Protein AF-0000000081106052 (afdb_homodimer)

Organism: NCBI:txid173218

Solvent-accessible surface area (backbone atoms only — not comparable to full-atom values): 19192 Å² total; per-residue (Å²): 125,69,56,86,74,72,87,51,49,42,46,43,42,35,40,38,55,76,82,47,34,22,40,71,51,77,89,55,77,42,62,61,69,74,41,71,37,87,55,59,90,89,52,79,62,44,34,33,30,21,65,73,47,46,40,62,38,75,58,35,53,43,64,19,45,88,68,34,42,37,61,54,51,32,56,54,42,69,75,62,72,62,82,60,42,40,90,42,16,32,18,36,27,40,37,37,29,45,56,85,27,49,45,66,32,22,20,52,68,27,38,31,45,35,35,28,48,36,41,30,33,35,45,34,27,74,63,66,52,67,46,80,43,38,55,60,21,33,39,37,43,54,47,39,41,34,26,39,37,49,60,23,49,59,90,45,64,57,6,31,22,32,35,42,37,34,28,29,38,44,54,82,31,50,36,71,91,39,74,64,71,64,34,70,46,66,49,76,105,126,69,58,87,73,71,85,51,50,43,48,41,44,34,41,38,54,77,81,47,35,21,39,72,52,79,90,56,77,42,61,59,67,72,40,72,37,88,55,58,90,91,52,78,60,46,35,32,32,20,65,73,48,45,40,63,39,76,58,35,54,43,66,20,45,87,68,33,41,38,59,52,51,32,57,53,41,68,78,62,73,62,84,60,41,41,91,43,15,33,19,35,26,41,37,37,29,45,56,86,28,49,46,66,32,23,18,51,67,28,38,30,44,33,35,29,48,36,42,28,32,36,45,34,27,75,63,66,52,69,47,81,44,37,57,59,20,32,39,39,42,53,47,39,40,34,27,40,37,47,61,22,49,57,90,44,64,57,6,32,24,33,34,42,37,34,28,29,38,46,53,82,32,49,36,72,93,38,74,64,71,65,34,70,46,66,51,76,105

Sequence (378 aa):
MANYPISSTRVITTHDPESGKAVFEQNVDSSVPFEKFPVPTGRPPTSDYALAYSTTTFPVQGLSPSTNQDVEQYKSSLQNLSPLNPDGGTACTIVEMPYGNDIAMNRTFSLDYGVVIDGTTELVLDSGEKKTLRKGDVFIQRGIAHAWSNLTKRDDNNGTLRIFFVFQPIDKINVKGGELDQDLTLGIKMANYPISSTRVITTHDPESGKAVFEQNVDSSVPFEKFPVPTGRPPTSDYALAYSTTTFPVQGLSPSTNQDVEQYKSSLQNLSPLNPDGGTACTIVEMPYGNDIAMNRTFSLDYGVVIDGTTELVLDSGEKKTLRKGDVFIQRGIAHAWSNLTKRDDNNGTLRIFFVFQPIDKINVKGGELDQDLTLGIK

Nearest PDB structures (foldseek):
  8x0v-assembly1_B  TM=8.852E-01  e=7.528E-15  Stachybotrys sp.
  3es1-assembly1_A-2  TM=8.225E-01  e=4.901E-13  Novosphingobium aromaticivorans DSM 12444
  4b29-assembly1_A  TM=7.334E-01  e=1.154E-05  Roseovarius nubinhibens ISM
  4bif-assembly1_C  TM=7.469E-01  e=6.908E-05  Granulicella tundricola MP5ACTX9
  8oz8-assembly1_A  TM=6.791E-01  e=2.901E-05  Granulicella tundricola

Foldseek 3Di:
DQDPPHWDFAWAWAADQPPRDIDIDDPDDRGFDKDFADAPPDDGGQKIKGFRAAAQAPVGDQRRPVRNPRVVVRVVCSVVDDQAHHPHIKTKMKMKGAAPGKQFKWFDQWWKKKFWQAAKKWKAFPVGDIDIHGHGDIDIDHRGTIMMDQPGDCVTSNSMTMMMMMTDHDDWDADPVGTDDTGSCVGVD/DQDPPHWDFAWAWAADQPPRDIDTDDPDDRTFDKDFADAPPDDGGQKIKGFRAAAQAPVGDQRRPVRNPRVVVRVVCSVVDDQAHHPHIKTKMKMKGAAPGKQFKWFDQWWKKKFWQAAKKWKAFPVGDIDIHGHGDIDIDHRGIIMMDQPGDCVTSNSMTMMMMMTDHDDWDADPVGTDDTGSCVGVD

Secondary structure (DSSP, 8-state):
-PPSSPP--EEEEEE-TTT--EEE--SS-SSPPPEEPP--TTS----EEEEEEE-SSSSB---STTT-HHHHHHHHHTTS--SSPPTTS-EEEEEEE-TT-EEEEEE-SEEEEEEEEESEEEEEETTS-EEEEETT-EEEEES-EEEEEE---TTSGGG-EEEEEEEEEB--EEETTEEE--BTTTTT-/-PPSSPP--EEEEEE-TTT--EEE--SS-SSPPPEEPP--TTS----EEEEEEE-SSSSB---STTT-HHHHHHHHHTTS--SSPPTTS-EEEEEEE-TT-EEEEEE-SEEEEEEEEESEEEEEETTS-EEEEETT-EEEEES-EEEEEE---TTSGGG-EEEEEEEEEB--EEETTEEE--BTTTTT-

InterPro domains:
  IPR011051 RmlC-like cupin domain superfamily [SSF51182] (61-169)
  IPR014710 RmlC-like jelly roll fold [G3DSA:2.60.120.10] (46-186)
  IPR047142 Oryzines biosynthesis cluster protein J/Cupin-domain-containing oxidoreductase virC-like [PTHR36156] (9-185)

pLDDT: mean 93.86, std 7.26, range [42.69, 98.88]

Radius of gyration: 19.81 Å; Cα contacts (8 Å, |Δi|>4): 1035; chains: 2; bounding box: 43×57×52 Å

Structure (mmCIF, N/CA/C/O backbone):
data_AF-0000000081106052-model_v1
#
loop_
_entity.id
_entity.type
_entity.pdbx_description
1 polymer 'Cupin 2 conserved barrel domain-containing protein'
#
loop_
_atom_site.group_PDB
_atom_site.id
_atom_site.type_symbol
_atom_site.label_atom_id
_atom_site.label_alt_id
_atom_site.label_comp_id
_atom_site.label_asym_id
_atom_site.label_entity_id
_atom_site.label_seq_id
_atom_site.pdbx_PDB_ins_code
_atom_site.Cartn_x
_atom_site.Cartn_y
_atom_site.Cartn_z
_atom_site.occupancy
_atom_site.B_iso_or_equiv
_atom_site.auth_seq_id
_atom_site.auth_comp_id
_atom_site.auth_asym_id
_atom_site.auth_atom_id
_atom_site.pdbx_PDB_model_num
ATOM 1 N N . MET A 1 1 ? 10.156 9.289 -24.312 1 42.69 1 MET A N 1
ATOM 2 C CA . MET A 1 1 ? 10 7.91 -23.859 1 42.69 1 MET A CA 1
ATOM 3 C C . MET A 1 1 ? 10.352 7.773 -22.375 1 42.69 1 MET A C 1
ATOM 5 O O . MET A 1 1 ? 11.344 8.336 -21.922 1 42.69 1 MET A O 1
ATOM 9 N N . ALA A 1 2 ? 9.328 7.391 -21.641 1 55.69 2 ALA A N 1
ATOM 10 C CA . ALA A 1 2 ? 9.695 7.383 -20.219 1 55.69 2 ALA A CA 1
ATOM 11 C C . ALA A 1 2 ? 10.922 6.504 -19.984 1 55.69 2 ALA A C 1
ATOM 13 O O . ALA A 1 2 ? 11.094 5.473 -20.641 1 55.69 2 ALA A O 1
ATOM 14 N N . ASN A 1 3 ? 11.953 6.938 -19.297 1 78.94 3 ASN A N 1
ATOM 15 C CA . ASN A 1 3 ? 13.172 6.23 -18.922 1 78.94 3 ASN A CA 1
ATOM 16 C C . ASN A 1 3 ? 12.883 5.102 -17.938 1 78.94 3 ASN A C 1
ATOM 18 O O . ASN A 1 3 ? 11.914 5.168 -17.188 1 78.94 3 ASN A O 1
ATOM 22 N N . TYR A 1 4 ? 13.43 3.861 -18.266 1 83.88 4 TYR A N 1
ATOM 23 C CA . TYR A 1 4 ? 13.43 2.764 -17.312 1 83.88 4 TYR A CA 1
ATOM 24 C C . TYR A 1 4 ? 14.648 2.83 -16.406 1 83.88 4 TYR A C 1
ATOM 26 O O . TYR A 1 4 ? 15.781 2.979 -16.875 1 83.88 4 TYR A O 1
ATOM 34 N N . PRO A 1 5 ? 14.523 2.707 -15.188 1 89.12 5 PRO A N 1
ATOM 35 C CA . PRO A 1 5 ? 13.266 2.637 -14.43 1 89.12 5 PRO A CA 1
ATOM 36 C C . PRO A 1 5 ? 12.516 3.965 -14.422 1 89.12 5 PRO A C 1
ATOM 38 O O . PRO A 1 5 ? 13.094 5.012 -14.711 1 89.12 5 PRO A O 1
ATOM 41 N N . ILE A 1 6 ? 11.234 3.855 -14.172 1 88.25 6 ILE A N 1
ATOM 42 C CA . ILE A 1 6 ? 10.398 5.051 -14.094 1 88.25 6 ILE A CA 1
ATOM 43 C C . ILE A 1 6 ? 10.711 5.812 -12.805 1 88.25 6 ILE A C 1
ATOM 45 O O . ILE A 1 6 ? 10.68 5.238 -11.711 1 88.25 6 ILE A O 1
ATOM 49 N N . SER A 1 7 ? 11.008 7.008 -13 1 83.69 7 SER A N 1
ATOM 50 C CA . SER A 1 7 ? 11.367 7.844 -11.859 1 83.69 7 SER A CA 1
ATOM 51 C C . SER A 1 7 ? 10.172 8.07 -10.938 1 83.69 7 SER A C 1
ATOM 53 O O . SER A 1 7 ? 9.039 8.18 -11.406 1 83.69 7 SER A O 1
ATOM 55 N N . SER A 1 8 ? 10.383 7.965 -9.641 1 86.94 8 SER A N 1
ATOM 56 C CA . SER A 1 8 ? 9.383 8.312 -8.641 1 86.94 8 SER A CA 1
ATOM 57 C C . SER A 1 8 ? 10.031 8.898 -7.391 1 86.94 8 SER A C 1
ATOM 59 O O . SER A 1 8 ? 11.219 8.688 -7.145 1 86.94 8 SER A O 1
ATOM 61 N N . THR A 1 9 ? 9.273 9.711 -6.723 1 93.56 9 THR A N 1
ATOM 62 C CA . THR A 1 9 ? 9.734 10.32 -5.48 1 93.56 9 THR A CA 1
ATOM 63 C C . THR A 1 9 ? 9.125 9.617 -4.27 1 93.56 9 THR A C 1
ATOM 65 O O . THR A 1 9 ? 7.961 9.219 -4.297 1 93.56 9 THR A O 1
ATOM 68 N N . ARG A 1 10 ? 9.922 9.391 -3.287 1 97.25 10 ARG A N 1
ATOM 69 C CA . ARG A 1 10 ? 9.461 8.938 -1.98 1 97.25 10 ARG A CA 1
ATOM 70 C C . ARG A 1 10 ? 9.648 10.023 -0.924 1 97.25 10 ARG A C 1
ATOM 72 O O . ARG A 1 10 ? 10.75 10.555 -0.769 1 97.25 10 ARG A O 1
ATOM 79 N N . VAL A 1 11 ? 8.633 10.344 -0.219 1 98.06 11 VAL A N 1
ATOM 80 C CA . VAL A 1 11 ? 8.734 11.32 0.861 1 98.06 11 VAL A CA 1
ATOM 81 C C . VAL A 1 11 ? 8.453 10.641 2.199 1 98.06 11 VAL A C 1
ATOM 83 O O . VAL A 1 11 ? 7.562 9.789 2.295 1 98.06 11 VAL A O 1
ATOM 86 N N . ILE A 1 12 ? 9.266 10.945 3.195 1 98.62 12 ILE A N 1
ATOM 87 C CA . ILE A 1 12 ? 9.109 10.453 4.562 1 98.62 12 ILE A CA 1
ATOM 88 C C . ILE A 1 12 ? 8.852 11.625 5.504 1 98.62 12 ILE A C 1
ATOM 90 O O . ILE A 1 12 ? 9.508 12.664 5.402 1 98.62 12 ILE A O 1
ATOM 94 N N . THR A 1 13 ? 7.859 11.469 6.352 1 98.69 13 THR A N 1
ATOM 95 C CA . THR A 1 13 ? 7.574 12.531 7.309 1 98.69 13 THR A CA 1
ATOM 96 C C . THR A 1 13 ? 8.117 12.172 8.688 1 98.69 13 THR A C 1
ATOM 98 O O . THR A 1 13 ? 8.391 11.008 8.969 1 98.69 13 THR A O 1
ATOM 101 N N . THR A 1 14 ? 8.344 13.18 9.422 1 98 14 THR A N 1
ATOM 102 C CA . THR A 1 14 ? 8.781 13.078 10.812 1 98 14 THR A CA 1
ATOM 103 C C . THR A 1 14 ? 8.32 14.297 11.609 1 98 14 THR A C 1
ATOM 105 O O . THR A 1 14 ? 7.438 15.039 11.18 1 98 14 THR A O 1
ATOM 108 N N . HIS A 1 15 ? 8.812 14.352 12.867 1 97.94 15 HIS A N 1
ATOM 109 C CA . HIS A 1 15 ? 8.508 15.508 13.711 1 97.94 15 HIS A CA 1
ATOM 110 C C . HIS A 1 15 ? 9.766 16.312 14.016 1 97.94 15 HIS A C 1
ATOM 112 O O . HIS A 1 15 ? 10.836 15.75 14.234 1 97.94 15 HIS A O 1
ATOM 118 N N . ASP A 1 16 ? 9.57 17.609 13.953 1 96.5 16 ASP A N 1
ATOM 119 C CA . ASP A 1 16 ? 10.602 18.484 14.5 1 96.5 16 ASP A CA 1
ATOM 120 C C . ASP A 1 16 ? 10.758 18.281 16.016 1 96.5 16 ASP A C 1
ATOM 122 O O . ASP A 1 16 ? 9.781 18.391 16.75 1 96.5 16 ASP A O 1
ATOM 126 N N . PRO A 1 17 ? 11.938 18 16.5 1 92.31 17 PRO A N 1
ATOM 127 C CA . PRO A 1 17 ? 12.086 17.656 17.922 1 92.31 17 PRO A CA 1
ATOM 128 C C . PRO A 1 17 ? 11.781 18.828 18.844 1 92.31 17 PRO A C 1
ATOM 130 O O . PRO A 1 17 ? 11.422 18.625 20.016 1 92.31 17 PRO A O 1
ATOM 133 N N . GLU A 1 18 ? 11.945 20.031 18.359 1 92.12 18 GLU A N 1
ATOM 134 C CA . GLU A 1 18 ? 11.727 21.203 19.203 1 92.12 18 GLU A CA 1
ATOM 135 C C . GLU A 1 18 ? 10.258 21.594 19.234 1 92.12 18 GLU A C 1
ATOM 137 O O . GLU A 1 18 ? 9.664 21.719 20.312 1 92.12 18 GLU A O 1
ATOM 142 N N . SER A 1 19 ? 9.648 21.734 18.078 1 94.81 19 SER A N 1
ATOM 143 C CA . SER A 1 19 ? 8.297 22.25 18 1 94.81 19 SER A CA 1
ATOM 144 C C . SER A 1 19 ? 7.262 21.141 18.094 1 94.81 19 SER A C 1
ATOM 146 O O . SER A 1 19 ? 6.094 21.391 18.406 1 94.81 19 SER A O 1
ATOM 148 N N . GLY A 1 20 ? 7.684 19.922 17.703 1 95 20 GLY A N 1
ATOM 149 C CA . GLY A 1 20 ? 6.75 18.797 17.641 1 95 20 GLY A CA 1
ATOM 150 C C . GLY A 1 20 ? 5.898 18.812 16.391 1 95 20 GLY A C 1
ATOM 151 O O . GLY A 1 20 ? 5.109 17.891 16.172 1 95 20 GLY A O 1
ATOM 152 N N . LYS A 1 21 ? 6.102 19.766 15.547 1 97.25 21 LYS A N 1
ATOM 153 C CA . LYS A 1 21 ? 5.344 19.844 14.305 1 97.25 21 LYS A CA 1
ATOM 154 C C . LYS A 1 21 ? 5.852 18.844 13.281 1 97.25 21 LYS A C 1
ATOM 156 O O . LYS A 1 21 ? 7.008 18.422 13.336 1 97.25 21 LYS A O 1
ATOM 161 N N . ALA A 1 22 ? 4.949 18.438 12.406 1 98.38 22 ALA A N 1
ATOM 162 C CA . ALA A 1 22 ? 5.328 17.531 11.312 1 98.38 22 ALA A CA 1
ATOM 163 C C . ALA A 1 22 ? 6.266 18.234 10.336 1 98.38 22 ALA A C 1
ATOM 165 O O . ALA A 1 22 ? 6.035 19.391 9.961 1 98.38 22 ALA A O 1
ATOM 166 N N . VAL A 1 23 ? 7.258 17.547 9.93 1 98.44 23 VAL A N 1
ATOM 167 C CA . VAL A 1 23 ? 8.195 18 8.906 1 98.44 23 VAL A CA 1
ATOM 168 C C . VAL A 1 23 ? 8.578 16.828 8 1 98.44 23 VAL A C 1
ATOM 170 O O . VAL A 1 23 ? 8.258 15.672 8.297 1 98.44 23 VAL A O 1
ATOM 173 N N . PHE A 1 24 ? 9.18 17.125 6.875 1 98.25 24 PHE A N 1
ATOM 174 C CA . PHE A 1 24 ? 9.688 16.078 6 1 98.25 24 PHE A CA 1
ATOM 175 C C . PHE A 1 24 ? 11.07 15.625 6.457 1 98.25 24 PHE A C 1
ATOM 177 O O . PHE A 1 24 ? 11.898 16.438 6.859 1 98.25 24 PHE A O 1
ATOM 184 N N . GLU A 1 25 ? 11.266 14.328 6.48 1 97.5 25 GLU A N 1
ATOM 185 C CA . GLU A 1 25 ? 12.578 13.75 6.77 1 97.5 25 GLU A CA 1
ATOM 186 C C . GLU A 1 25 ? 13.594 14.148 5.707 1 97.5 25 GLU A C 1
ATOM 188 O O . GLU A 1 25 ? 13.367 13.961 4.512 1 97.5 25 GLU A O 1
ATOM 193 N N . GLN A 1 26 ? 14.711 14.641 6.141 1 94.06 26 GLN A N 1
ATOM 194 C CA . GLN A 1 26 ? 15.68 15.195 5.203 1 94.06 26 GLN A CA 1
ATOM 195 C C . GLN A 1 26 ? 16.938 14.336 5.129 1 94.06 26 GLN A C 1
ATOM 197 O O . GLN A 1 26 ? 17.766 14.516 4.242 1 94.06 26 GLN A O 1
ATOM 202 N N . ASN A 1 27 ? 17.094 13.414 5.992 1 91.69 27 ASN A N 1
ATOM 203 C CA . ASN A 1 27 ? 18.328 12.648 6.07 1 91.69 27 ASN A CA 1
ATOM 204 C C . ASN A 1 27 ? 18.234 11.344 5.285 1 91.69 27 ASN A C 1
ATOM 206 O O . ASN A 1 27 ? 19.094 10.469 5.426 1 91.69 27 ASN A O 1
ATOM 210 N N . VAL A 1 28 ? 17.219 11.078 4.594 1 92.19 28 VAL A N 1
ATOM 211 C CA . VAL A 1 28 ? 17.062 9.953 3.68 1 92.19 28 VAL A CA 1
ATOM 212 C C . VAL A 1 28 ? 16.844 10.469 2.26 1 92.19 28 VAL A C 1
ATOM 214 O O . VAL A 1 28 ? 15.969 11.312 2.031 1 92.19 28 VAL A O 1
ATOM 217 N N . ASP A 1 29 ? 17.625 10.008 1.346 1 91.44 29 ASP A N 1
ATOM 218 C CA . ASP A 1 29 ? 17.453 10.414 -0.046 1 91.44 29 ASP A CA 1
ATOM 219 C C . ASP A 1 29 ? 16.016 10.148 -0.52 1 91.44 29 ASP A C 1
ATOM 221 O O . ASP A 1 29 ? 15.445 9.102 -0.214 1 91.44 29 ASP A O 1
ATOM 225 N N . SER A 1 30 ? 15.438 11.109 -1.275 1 91.62 30 SER A N 1
ATOM 226 C CA . SER A 1 30 ? 14.062 10.992 -1.754 1 91.62 30 SER A CA 1
ATOM 227 C C . SER A 1 30 ? 13.961 9.992 -2.896 1 91.62 30 SER A C 1
ATOM 229 O O . SER A 1 30 ? 12.875 9.484 -3.191 1 91.62 30 SER A O 1
ATOM 231 N N . SER A 1 31 ? 15.031 9.836 -3.523 1 88.81 31 SER A N 1
ATOM 232 C CA . SER A 1 31 ? 15.07 8.797 -4.547 1 88.81 31 SER A CA 1
ATOM 233 C C . SER A 1 31 ? 15.398 7.438 -3.947 1 88.81 31 SER A C 1
ATOM 235 O O . SER A 1 31 ? 16.312 7.324 -3.127 1 88.81 31 SER A O 1
ATOM 237 N N . VAL A 1 32 ? 14.578 6.469 -4.312 1 87.12 32 VAL A N 1
ATOM 238 C CA . VAL A 1 32 ? 14.859 5.105 -3.863 1 87.12 32 VAL A CA 1
ATOM 239 C C . VAL A 1 32 ? 15.555 4.328 -4.973 1 87.12 32 VAL A C 1
ATOM 241 O O . VAL A 1 32 ? 15.039 4.23 -6.09 1 87.12 32 VAL A O 1
ATOM 244 N N . PRO A 1 33 ? 16.703 3.787 -4.68 1 86.94 33 PRO A N 1
ATOM 245 C CA . PRO A 1 33 ? 17.391 3.035 -5.73 1 86.94 33 PRO A CA 1
ATOM 246 C C . PRO A 1 33 ? 16.641 1.766 -6.137 1 86.94 33 PRO A C 1
ATOM 248 O O . PRO A 1 33 ? 16.047 1.096 -5.285 1 86.94 33 PRO A O 1
ATOM 251 N N . PHE A 1 34 ? 16.656 1.591 -7.426 1 92.62 34 PHE A N 1
ATOM 252 C CA . PHE A 1 34 ? 16.141 0.319 -7.922 1 92.62 34 PHE A CA 1
ATOM 253 C C . PHE A 1 34 ? 17.25 -0.729 -7.965 1 92.62 34 PHE A C 1
ATOM 255 O O . PHE A 1 34 ? 18.391 -0.424 -8.328 1 92.62 34 PHE A O 1
ATOM 262 N N . GLU A 1 35 ? 16.875 -1.913 -7.551 1 92.81 35 GLU A N 1
ATOM 263 C CA . GLU A 1 35 ? 17.734 -3.088 -7.641 1 92.81 35 GLU A CA 1
ATOM 264 C C . GLU A 1 35 ? 17.047 -4.219 -8.406 1 92.81 35 GLU A C 1
ATOM 266 O O . GLU A 1 35 ? 15.82 -4.207 -8.57 1 92.81 35 GLU A O 1
ATOM 271 N N . LYS A 1 36 ? 17.891 -5.102 -8.875 1 91.5 36 LYS A N 1
ATOM 272 C CA . LYS A 1 36 ? 17.312 -6.301 -9.484 1 91.5 36 LYS A CA 1
ATOM 273 C C . LYS A 1 36 ? 16.562 -7.137 -8.453 1 91.5 36 LYS A C 1
ATOM 275 O O . LYS A 1 36 ? 17.047 -7.332 -7.336 1 91.5 36 LYS A O 1
ATOM 280 N N . PHE A 1 37 ? 15.336 -7.438 -8.805 1 90.12 37 PHE A N 1
ATOM 281 C CA . PHE A 1 37 ? 14.625 -8.336 -7.906 1 90.12 37 PHE A CA 1
ATOM 282 C C . PHE A 1 37 ? 15.344 -9.672 -7.805 1 90.12 37 PHE A C 1
ATOM 284 O O . PHE A 1 37 ? 15.656 -10.297 -8.82 1 90.12 37 PHE A O 1
ATOM 291 N N . PRO A 1 38 ? 15.547 -10.094 -6.602 1 81.62 38 PRO A N 1
ATOM 292 C CA . PRO A 1 38 ? 16.312 -11.328 -6.461 1 81.62 38 PRO A CA 1
ATOM 293 C C . PRO A 1 38 ? 15.539 -12.555 -6.934 1 81.62 38 PRO A C 1
ATOM 295 O O . PRO A 1 38 ? 14.352 -12.703 -6.625 1 81.62 38 PRO A O 1
ATOM 298 N N . VAL A 1 39 ? 16.094 -13.273 -7.828 1 79.31 39 VAL A N 1
ATOM 299 C CA . VAL A 1 39 ? 15.539 -14.539 -8.297 1 79.31 39 VAL A CA 1
ATOM 300 C C . VAL A 1 39 ? 16.484 -15.688 -7.938 1 79.31 39 VAL A C 1
ATOM 302 O O . VAL A 1 39 ? 17.703 -15.492 -7.863 1 79.31 39 VAL A O 1
ATOM 305 N N . PRO A 1 40 ? 15.82 -16.766 -7.566 1 73.06 40 PRO A N 1
ATOM 306 C CA . PRO A 1 40 ? 16.719 -17.906 -7.34 1 73.06 40 PRO A CA 1
ATOM 307 C C . PRO A 1 40 ? 17.672 -18.141 -8.508 1 73.06 40 PRO A C 1
ATOM 309 O O . PRO A 1 40 ? 17.391 -17.734 -9.633 1 73.06 40 PRO A O 1
ATOM 312 N N . THR A 1 41 ? 18.75 -18.844 -8.133 1 67.62 41 THR A N 1
ATOM 313 C CA . THR A 1 41 ? 19.891 -19.047 -9.016 1 67.62 41 THR A CA 1
ATOM 314 C C . THR A 1 41 ? 19.469 -19.75 -10.297 1 67.62 41 THR A C 1
ATOM 316 O O . THR A 1 41 ? 18.609 -20.641 -10.266 1 67.62 41 THR A O 1
ATOM 319 N N . GLY A 1 42 ? 19.891 -19.297 -11.43 1 67.19 42 GLY A N 1
ATOM 320 C CA . GLY A 1 42 ? 19.766 -19.953 -12.727 1 67.19 42 GLY A CA 1
ATOM 321 C C . GLY A 1 42 ? 19.031 -19.109 -13.75 1 67.19 42 GLY A C 1
ATOM 322 O O . GLY A 1 42 ? 18.953 -19.484 -14.922 1 67.19 42 GLY A O 1
ATOM 323 N N . ARG A 1 43 ? 18.406 -18.141 -13.336 1 76.88 43 ARG A N 1
ATOM 324 C CA . ARG A 1 43 ? 17.781 -17.266 -14.32 1 76.88 43 ARG A CA 1
ATOM 325 C C . ARG A 1 43 ? 18.109 -15.805 -14.023 1 76.88 43 ARG A C 1
ATOM 327 O O . ARG A 1 43 ? 18.359 -15.438 -12.875 1 76.88 43 ARG A O 1
ATOM 334 N N . PRO A 1 44 ? 18.25 -15.086 -15.008 1 84.5 44 PRO A N 1
ATOM 335 C CA . PRO A 1 44 ? 18.453 -13.648 -14.789 1 84.5 44 PRO A CA 1
ATOM 336 C C . PRO A 1 44 ? 17.219 -12.984 -14.18 1 84.5 44 PRO A C 1
ATOM 338 O O . PRO A 1 44 ? 16.094 -13.461 -14.375 1 84.5 44 PRO A O 1
ATOM 341 N N . PRO A 1 45 ? 17.5 -11.922 -13.477 1 88.56 45 PRO A N 1
ATOM 342 C CA . PRO A 1 45 ? 16.344 -11.164 -12.984 1 88.56 45 PRO A CA 1
ATOM 343 C C . PRO A 1 45 ? 15.469 -10.617 -14.109 1 88.56 45 PRO A C 1
ATOM 345 O O . PRO A 1 45 ? 15.984 -10.219 -15.156 1 88.56 45 PRO A O 1
ATOM 348 N N . THR A 1 46 ? 14.195 -10.594 -13.906 1 93.38 46 THR A N 1
ATOM 349 C CA . THR A 1 46 ? 13.25 -10.141 -14.93 1 93.38 46 THR A CA 1
ATOM 350 C C . THR A 1 46 ? 12.508 -8.898 -14.461 1 93.38 46 THR A C 1
ATOM 352 O O . THR A 1 46 ? 11.633 -8.391 -15.164 1 93.38 46 THR A O 1
ATOM 355 N N . SER A 1 47 ? 12.789 -8.469 -13.258 1 95.38 47 SER A N 1
ATOM 356 C CA . SER A 1 47 ? 12.133 -7.301 -12.672 1 95.38 47 SER A CA 1
ATOM 357 C C . SER A 1 47 ? 13.078 -6.547 -11.742 1 95.38 47 SER A C 1
ATOM 359 O O . SER A 1 47 ? 14.148 -7.051 -11.383 1 95.38 47 SER A O 1
ATOM 361 N N . ASP A 1 48 ? 12.766 -5.348 -11.5 1 95.44 48 ASP A N 1
ATOM 362 C CA . ASP A 1 48 ? 13.469 -4.496 -10.547 1 95.44 48 ASP A CA 1
ATOM 363 C C . ASP A 1 48 ? 12.562 -4.113 -9.375 1 95.44 48 ASP A C 1
ATOM 365 O O . ASP A 1 48 ? 11.336 -4.176 -9.492 1 95.44 48 ASP A O 1
ATOM 369 N N . TYR A 1 49 ? 13.227 -3.824 -8.281 1 95.81 49 TYR A N 1
ATOM 370 C CA . TYR A 1 49 ? 12.422 -3.369 -7.148 1 95.81 49 TYR A CA 1
ATOM 371 C C . TYR A 1 49 ? 13.109 -2.213 -6.43 1 95.81 49 TYR A C 1
ATOM 373 O O . TYR A 1 49 ? 14.336 -2.08 -6.48 1 95.81 49 TYR A O 1
ATOM 381 N N . ALA A 1 50 ? 12.297 -1.318 -5.875 1 96.06 50 ALA A N 1
ATOM 382 C CA . ALA A 1 50 ? 12.727 -0.242 -4.984 1 96.06 50 ALA A CA 1
ATOM 383 C C . ALA A 1 50 ? 12.055 -0.363 -3.619 1 96.06 50 ALA A C 1
ATOM 385 O O . ALA A 1 50 ? 10.828 -0.267 -3.512 1 96.06 50 ALA A O 1
ATOM 386 N N . LEU A 1 51 ? 12.859 -0.639 -2.543 1 96.81 51 LEU A N 1
ATOM 387 C CA . LEU A 1 51 ? 12.336 -0.688 -1.183 1 96.81 51 LEU A CA 1
ATOM 388 C C . LEU A 1 51 ? 12.031 0.714 -0.666 1 96.81 51 LEU A C 1
ATOM 390 O O . LEU A 1 51 ? 12.93 1.426 -0.219 1 96.81 51 LEU A O 1
ATOM 394 N N . ALA A 1 52 ? 10.797 1.091 -0.714 1 97.38 52 ALA A N 1
ATOM 395 C CA . ALA A 1 52 ? 10.414 2.457 -0.371 1 97.38 52 ALA A CA 1
ATOM 396 C C . ALA A 1 52 ? 10.523 2.695 1.133 1 97.38 52 ALA A C 1
ATOM 398 O O . ALA A 1 52 ? 10.82 3.809 1.57 1 97.38 52 ALA A O 1
ATOM 399 N N . TYR A 1 53 ? 10.156 1.686 1.973 1 98.25 53 TYR A N 1
ATOM 400 C CA . TYR A 1 53 ? 10.289 1.757 3.424 1 98.25 53 TYR A CA 1
ATOM 401 C C . TYR A 1 53 ? 10.125 0.378 4.055 1 98.25 53 TYR A C 1
ATOM 403 O O . TYR A 1 53 ? 9.648 -0.557 3.402 1 98.25 53 TYR A O 1
ATOM 411 N N . SER A 1 54 ? 10.539 0.202 5.258 1 98.06 54 SER A N 1
ATOM 412 C CA . SER A 1 54 ? 10.328 -1.027 6.016 1 98.06 54 SER A CA 1
ATOM 413 C C . SER A 1 54 ? 10.328 -0.758 7.516 1 98.06 54 SER A C 1
ATOM 415 O O . SER A 1 54 ? 10.945 0.2 7.984 1 98.06 54 SER A O 1
ATOM 417 N N . THR A 1 55 ? 9.578 -1.514 8.203 1 98.06 55 THR A N 1
ATOM 418 C CA . THR A 1 55 ? 9.547 -1.507 9.656 1 98.06 55 THR A CA 1
ATOM 419 C C . THR A 1 55 ? 9.953 -2.867 10.219 1 98.06 55 THR A C 1
ATOM 421 O O . THR A 1 55 ? 9.891 -3.877 9.508 1 98.06 55 THR A O 1
ATOM 424 N N . THR A 1 56 ? 10.297 -2.906 11.586 1 97.19 56 THR A N 1
ATOM 425 C CA . THR A 1 56 ? 10.789 -4.16 12.141 1 97.19 56 THR A CA 1
ATOM 426 C C . THR A 1 56 ? 9.984 -4.555 13.375 1 97.19 56 THR A C 1
ATOM 428 O O . THR A 1 56 ? 10.258 -5.59 13.992 1 97.19 56 THR A O 1
ATOM 431 N N . THR A 1 57 ? 9.062 -3.711 13.734 1 97.31 57 THR A N 1
ATOM 432 C CA . THR A 1 57 ? 8.234 -3.971 14.906 1 97.31 57 THR A CA 1
ATOM 433 C C . THR A 1 57 ? 6.754 -3.77 14.578 1 97.31 57 THR A C 1
ATOM 435 O O . THR A 1 57 ? 6.418 -3.055 13.633 1 97.31 57 THR A O 1
ATOM 438 N N . PHE A 1 58 ? 5.922 -4.375 15.352 1 97.69 58 PHE A N 1
ATOM 439 C CA . PHE A 1 58 ? 4.473 -4.207 15.273 1 97.69 58 PHE A CA 1
ATOM 440 C C . PHE A 1 58 ? 3.844 -4.289 16.656 1 97.69 58 PHE A C 1
ATOM 442 O O . PHE A 1 58 ? 4.059 -5.258 17.391 1 97.69 58 PHE A O 1
ATOM 449 N N . PRO A 1 59 ? 3.016 -3.297 17.172 1 97.62 59 PRO A N 1
ATOM 450 C CA . PRO A 1 59 ? 2.895 -2.018 16.469 1 97.62 59 PRO A CA 1
ATOM 451 C C . PRO A 1 59 ? 4.25 -1.375 16.172 1 97.62 59 PRO A C 1
ATOM 453 O O . PRO A 1 59 ? 5.25 -1.724 16.812 1 97.62 59 PRO A O 1
ATOM 456 N N . VAL A 1 60 ? 4.23 -0.499 15.102 1 98.19 60 VAL A N 1
ATOM 457 C CA . VAL A 1 60 ? 5.469 0.175 14.734 1 98.19 60 VAL A CA 1
ATOM 458 C C . VAL A 1 60 ? 5.969 1.023 15.898 1 98.19 60 VAL A C 1
ATOM 460 O O . VAL A 1 60 ? 5.184 1.71 16.562 1 98.19 60 VAL A O 1
ATOM 463 N N . GLN A 1 61 ? 7.266 1.032 16.125 1 97.69 61 GLN A N 1
ATOM 464 C CA . GLN A 1 61 ? 7.875 1.734 17.25 1 97.69 61 GLN A CA 1
ATOM 465 C C . GLN A 1 61 ? 8.977 2.676 16.781 1 97.69 61 GLN A C 1
ATOM 467 O O . GLN A 1 61 ? 9.438 2.582 15.641 1 97.69 61 GLN A O 1
ATOM 472 N N . GLY A 1 62 ? 9.359 3.59 17.672 1 97.06 62 GLY A N 1
ATOM 473 C CA . GLY A 1 62 ? 10.547 4.406 17.469 1 97.06 62 GLY A CA 1
ATOM 474 C C . GLY A 1 62 ? 10.297 5.625 16.594 1 97.06 62 GLY A C 1
ATOM 475 O O . GLY A 1 62 ? 11.211 6.121 15.945 1 97.06 62 GLY A O 1
ATOM 476 N N . LEU A 1 63 ? 9.047 6.129 16.578 1 98 63 LEU A N 1
ATOM 477 C CA . LEU A 1 63 ? 8.695 7.227 15.68 1 98 63 LEU A CA 1
ATOM 478 C C . LEU A 1 63 ? 8.984 8.57 16.328 1 98 63 LEU A C 1
ATOM 480 O O . LEU A 1 63 ? 8.93 9.609 15.672 1 98 63 LEU A O 1
ATOM 484 N N . SER A 1 64 ? 9.297 8.586 17.656 1 97.56 64 SER A N 1
ATOM 485 C CA . SER A 1 64 ? 9.609 9.844 18.328 1 97.56 64 SER A CA 1
ATOM 486 C C . SER A 1 64 ? 10.867 10.484 17.75 1 97.56 64 SER A C 1
ATOM 488 O O . SER A 1 64 ? 11.859 9.797 17.484 1 97.56 64 SER A O 1
ATOM 490 N N . PRO A 1 65 ? 10.789 11.797 17.531 1 95.5 65 PRO A N 1
ATOM 491 C CA . PRO A 1 65 ? 11.898 12.461 16.828 1 95.5 65 PRO A CA 1
ATOM 492 C C . PRO A 1 65 ? 13.203 12.383 17.609 1 95.5 65 PRO A C 1
ATOM 494 O O . PRO A 1 65 ? 14.281 12.531 17.031 1 95.5 65 PRO A O 1
ATOM 497 N N . SER A 1 66 ? 13.18 12.172 18.875 1 92.06 66 SER A N 1
ATOM 498 C CA . SER A 1 66 ? 14.398 12.078 19.672 1 92.06 66 SER A CA 1
ATOM 499 C C . SER A 1 66 ? 15.211 10.844 19.297 1 92.06 66 SER A C 1
ATOM 501 O O . SER A 1 66 ? 16.438 10.844 19.406 1 92.06 66 SER A O 1
ATOM 503 N N . THR A 1 67 ? 14.578 9.828 18.859 1 91.62 67 THR A N 1
ATOM 504 C CA . THR A 1 67 ? 15.273 8.586 18.516 1 91.62 67 THR A CA 1
ATOM 505 C C . THR A 1 67 ? 15.195 8.305 17.031 1 91.62 67 THR A C 1
ATOM 507 O O . THR A 1 67 ? 16.188 7.953 16.406 1 91.62 67 THR A O 1
ATOM 510 N N . ASN A 1 68 ? 13.977 8.516 16.484 1 95.75 68 ASN A N 1
ATOM 511 C CA . ASN A 1 68 ? 13.758 8.289 15.055 1 95.75 68 ASN A CA 1
ATOM 512 C C . ASN A 1 68 ? 14.258 6.91 14.625 1 95.75 68 ASN A C 1
ATOM 514 O O . ASN A 1 68 ? 14.953 6.785 13.609 1 95.75 68 ASN A O 1
ATOM 518 N N . GLN A 1 69 ? 13.953 5.945 15.461 1 96.62 69 GLN A N 1
ATOM 519 C CA . GLN A 1 69 ? 14.57 4.629 15.367 1 96.62 69 GLN A CA 1
ATOM 520 C C . GLN A 1 69 ? 14.117 3.895 14.109 1 96.62 69 GLN A C 1
ATOM 522 O O . GLN A 1 69 ? 14.898 3.164 13.492 1 96.62 69 GLN A O 1
ATOM 527 N N . ASP A 1 70 ? 12.883 3.99 13.742 1 97.56 70 ASP A N 1
ATOM 528 C CA . ASP A 1 70 ? 12.383 3.281 12.57 1 97.56 70 ASP A CA 1
ATOM 529 C C . ASP A 1 70 ? 13.07 3.766 11.297 1 97.56 70 ASP A C 1
ATOM 531 O O . ASP A 1 70 ? 13.344 2.975 10.391 1 97.56 70 ASP A O 1
ATOM 535 N N . VAL A 1 71 ? 13.367 5.047 11.219 1 97.56 71 VAL A N 1
ATOM 536 C CA . VAL A 1 71 ? 14.086 5.59 10.07 1 97.56 71 VAL A CA 1
ATOM 537 C C . VAL A 1 71 ? 15.5 5.02 10.023 1 97.56 71 VAL A C 1
ATOM 539 O O . VAL A 1 71 ? 16 4.656 8.953 1 97.56 71 VAL A O 1
ATOM 542 N N . GLU A 1 72 ? 16.125 4.969 11.203 1 96.38 72 GLU A N 1
ATOM 543 C CA . GLU A 1 72 ? 17.469 4.402 11.258 1 96.38 72 GLU A CA 1
ATOM 544 C C . GLU A 1 72 ? 17.469 2.934 10.844 1 96.38 72 GLU A C 1
ATOM 546 O O . GLU A 1 72 ? 18.391 2.477 10.148 1 96.38 72 GLU A O 1
ATOM 551 N N . GLN A 1 73 ? 16.531 2.246 11.297 1 95.62 73 GLN A N 1
ATOM 552 C CA . GLN A 1 73 ? 16.391 0.847 10.906 1 95.62 73 GLN A CA 1
ATOM 553 C C . GLN A 1 73 ? 16.188 0.71 9.398 1 95.62 73 GLN A C 1
ATOM 555 O O . GLN A 1 73 ? 16.75 -0.183 8.766 1 95.62 73 GLN A O 1
ATOM 560 N N . TYR A 1 74 ? 15.391 1.559 8.852 1 96.56 74 TYR A N 1
ATOM 561 C CA . TYR A 1 74 ? 15.172 1.562 7.406 1 96.56 74 TYR A CA 1
ATOM 562 C C . TYR A 1 74 ? 16.469 1.837 6.66 1 96.56 74 TYR A C 1
ATOM 564 O O . TYR A 1 74 ? 16.797 1.142 5.699 1 96.56 74 TYR A O 1
ATOM 572 N N . LYS A 1 75 ? 17.203 2.818 7.105 1 94.75 75 LYS A N 1
ATOM 573 C CA . LYS A 1 75 ? 18.5 3.117 6.48 1 94.75 75 LYS A CA 1
ATOM 574 C C . LYS A 1 75 ? 19.406 1.894 6.488 1 94.75 75 LYS A C 1
ATOM 576 O O . LYS A 1 75 ? 20.094 1.613 5.5 1 94.75 75 LYS A O 1
ATOM 581 N N . SER A 1 76 ? 19.391 1.212 7.562 1 94.25 76 SER A N 1
ATOM 582 C CA . SER A 1 76 ? 20.203 -0.003 7.676 1 94.25 76 SER A CA 1
ATOM 583 C C . SER A 1 76 ? 19.734 -1.063 6.684 1 94.25 76 SER A C 1
ATOM 585 O O . SER A 1 76 ? 20.547 -1.793 6.117 1 94.25 76 SER A O 1
ATOM 587 N N . SER A 1 77 ? 18.406 -1.199 6.508 1 93.19 77 SER A N 1
ATOM 588 C CA . SER A 1 77 ? 17.859 -2.182 5.578 1 93.19 77 SER A CA 1
ATOM 589 C C . SER A 1 77 ? 18.328 -1.92 4.152 1 93.19 77 SER A C 1
ATOM 591 O O . SER A 1 77 ? 18.422 -2.844 3.342 1 93.19 77 SER A O 1
ATOM 593 N N . LEU A 1 78 ? 18.641 -0.673 3.828 1 91.81 78 LEU A N 1
ATOM 594 C CA . LEU A 1 78 ? 19.078 -0.31 2.486 1 91.81 78 LEU A CA 1
ATOM 595 C C . LEU A 1 78 ? 20.484 -0.847 2.213 1 91.81 78 LEU A C 1
ATOM 597 O O . LEU A 1 78 ? 20.906 -0.921 1.058 1 91.81 78 LEU A O 1
ATOM 601 N N . GLN A 1 79 ? 21.188 -1.236 3.254 1 90.81 79 GLN A N 1
ATOM 602 C CA . GLN A 1 79 ? 22.531 -1.794 3.096 1 90.81 79 GLN A CA 1
ATOM 603 C C . GLN A 1 79 ? 22.469 -3.297 2.834 1 90.81 79 GLN A C 1
ATOM 605 O O . GLN A 1 79 ? 23.438 -3.883 2.34 1 90.81 79 GLN A O 1
ATOM 610 N N . ASN A 1 80 ? 21.469 -3.945 3.236 1 88.62 80 ASN A N 1
ATOM 611 C CA . ASN A 1 80 ? 21.156 -5.348 2.986 1 88.62 80 ASN A CA 1
ATOM 612 C C . ASN A 1 80 ? 19.75 -5.516 2.443 1 88.62 80 ASN A C 1
ATOM 614 O O . ASN A 1 80 ? 18.875 -6.066 3.121 1 88.62 80 ASN A O 1
ATOM 618 N N . LEU A 1 81 ? 19.609 -5.246 1.242 1 90.94 81 LEU A N 1
ATOM 619 C CA . LEU A 1 81 ? 18.312 -5.004 0.63 1 90.94 81 LEU A CA 1
ATOM 620 C C . LEU A 1 81 ? 17.562 -6.312 0.421 1 90.94 81 LEU A C 1
ATOM 622 O O . LEU A 1 81 ? 18.141 -7.309 -0.016 1 90.94 81 LEU A O 1
ATOM 626 N N . SER A 1 82 ? 16.375 -6.324 0.856 1 89.75 82 SER A N 1
ATOM 627 C CA . SER A 1 82 ? 15.383 -7.352 0.553 1 89.75 82 SER A CA 1
ATOM 628 C C . SER A 1 82 ? 14.047 -6.727 0.154 1 89.75 82 SER A C 1
ATOM 630 O O . SER A 1 82 ? 13.609 -5.746 0.755 1 89.75 82 SER A O 1
ATOM 632 N N . PRO A 1 83 ? 13.422 -7.293 -0.87 1 90.12 83 PRO A N 1
ATOM 633 C CA . PRO A 1 83 ? 12.109 -6.766 -1.251 1 90.12 83 PRO A CA 1
ATOM 634 C C . PRO A 1 83 ? 10.992 -7.234 -0.326 1 90.12 83 PRO A C 1
ATOM 636 O O . PRO A 1 83 ? 9.867 -6.723 -0.396 1 90.12 83 PRO A O 1
ATOM 639 N N . LEU A 1 84 ? 11.242 -8.203 0.506 1 93.31 84 LEU A N 1
ATOM 640 C CA . LEU A 1 84 ? 10.211 -8.812 1.344 1 93.31 84 LEU A CA 1
ATOM 641 C C . LEU A 1 84 ? 10.203 -8.18 2.732 1 93.31 84 LEU A C 1
ATOM 643 O O . LEU A 1 84 ? 11.094 -7.398 3.074 1 93.31 84 LEU A O 1
ATOM 647 N N . ASN A 1 85 ? 9.156 -8.5 3.455 1 95.5 85 ASN A N 1
ATOM 648 C CA . ASN A 1 85 ? 9.016 -7.957 4.805 1 95.5 85 ASN A CA 1
ATOM 649 C C . ASN A 1 85 ? 10.102 -8.492 5.738 1 95.5 85 ASN A C 1
ATOM 651 O O . ASN A 1 85 ? 10.492 -9.656 5.633 1 95.5 85 ASN A O 1
ATOM 655 N N . PRO A 1 86 ? 10.484 -7.625 6.734 1 94.5 86 PRO A N 1
ATOM 656 C CA . PRO A 1 86 ? 11.219 -8.172 7.875 1 94.5 86 PRO A CA 1
ATOM 657 C C . PRO A 1 86 ? 10.336 -9.016 8.797 1 94.5 86 PRO A C 1
ATOM 659 O O . PRO A 1 86 ? 9.117 -8.844 8.82 1 94.5 86 PRO A O 1
ATOM 662 N N . ASP A 1 87 ? 10.891 -9.93 9.609 1 88.69 87 ASP A N 1
ATOM 663 C CA . ASP A 1 87 ? 10.148 -10.836 10.484 1 88.69 87 ASP A CA 1
ATOM 664 C C . ASP A 1 87 ? 9.234 -10.062 11.43 1 88.69 87 ASP A C 1
ATOM 666 O O . ASP A 1 87 ? 8.109 -10.484 11.695 1 88.69 87 ASP A O 1
ATOM 670 N N . GLY A 1 88 ? 9.625 -8.93 11.898 1 94.44 88 GLY A N 1
ATOM 671 C CA . GLY A 1 88 ? 8.875 -8.219 12.922 1 94.44 88 GLY A CA 1
ATOM 672 C C . GLY A 1 88 ? 8.156 -6.996 12.391 1 94.44 88 GLY A C 1
ATOM 673 O O . GLY A 1 88 ? 7.602 -6.211 13.164 1 94.44 88 GLY A O 1
ATOM 674 N N . GLY A 1 89 ? 8.102 -6.91 10.992 1 97.88 89 GLY A N 1
ATOM 675 C CA . GLY A 1 89 ? 7.508 -5.699 10.453 1 97.88 89 GLY A CA 1
ATOM 676 C C . GLY A 1 89 ? 7.027 -5.859 9.023 1 97.88 89 GLY A C 1
ATOM 677 O O . GLY A 1 89 ? 6.727 -6.969 8.586 1 97.88 89 GLY A O 1
ATOM 678 N N . THR A 1 90 ? 6.773 -4.73 8.422 1 98.56 90 THR A N 1
ATOM 679 C CA . THR A 1 90 ? 6.23 -4.668 7.074 1 98.56 90 THR A CA 1
ATOM 680 C C . THR A 1 90 ? 7.211 -3.98 6.129 1 98.56 90 THR A C 1
ATOM 682 O O . THR A 1 90 ? 8.203 -3.396 6.57 1 98.56 90 THR A O 1
ATOM 685 N N . ALA A 1 91 ? 7 -4.148 4.887 1 98.31 91 ALA A N 1
ATOM 686 C CA . ALA A 1 91 ? 7.781 -3.447 3.869 1 98.31 91 ALA A CA 1
ATOM 687 C C . ALA A 1 91 ? 6.891 -2.979 2.723 1 98.31 91 ALA A C 1
ATOM 689 O O . ALA A 1 91 ? 5.988 -3.701 2.291 1 98.31 91 ALA A O 1
ATOM 690 N N . CYS A 1 92 ? 7.066 -1.747 2.289 1 98.38 92 CYS A N 1
ATOM 691 C CA . CYS A 1 92 ? 6.441 -1.278 1.059 1 98.38 92 CYS A CA 1
ATOM 692 C C . CYS A 1 92 ? 7.469 -1.138 -0.057 1 98.38 92 CYS A C 1
ATOM 694 O O . CYS A 1 92 ? 8.539 -0.566 0.149 1 98.38 92 CYS A O 1
ATOM 696 N N . THR A 1 93 ? 7.152 -1.714 -1.222 1 97.56 93 THR A N 1
ATOM 697 C CA . THR A 1 93 ? 8.102 -1.898 -2.314 1 97.56 93 THR A CA 1
ATOM 698 C C . THR A 1 93 ? 7.445 -1.595 -3.658 1 97.56 93 THR A C 1
ATOM 700 O O . THR A 1 93 ? 6.305 -1.992 -3.9 1 97.56 93 THR A O 1
ATOM 703 N N . ILE A 1 94 ? 8.133 -0.824 -4.52 1 97.38 94 ILE A N 1
ATOM 704 C CA . ILE A 1 94 ? 7.746 -0.69 -5.922 1 97.38 94 ILE A CA 1
ATOM 705 C C . ILE A 1 94 ? 8.43 -1.776 -6.75 1 97.38 94 ILE A C 1
ATOM 707 O O . ILE A 1 94 ? 9.641 -1.977 -6.648 1 97.38 94 ILE A O 1
ATOM 711 N N . VAL A 1 95 ? 7.691 -2.473 -7.539 1 97.12 95 VAL A N 1
ATOM 712 C CA . VAL A 1 95 ? 8.234 -3.457 -8.469 1 97.12 95 VAL A CA 1
ATOM 713 C C . VAL A 1 95 ? 7.957 -3.016 -9.906 1 97.12 95 VAL A C 1
ATOM 715 O O . VAL A 1 95 ? 6.828 -2.652 -10.25 1 97.12 95 VAL A O 1
ATOM 718 N N . GLU A 1 96 ? 8.992 -3.033 -10.711 1 97.12 96 GLU A N 1
ATOM 719 C CA . GLU A 1 96 ? 8.852 -2.738 -12.133 1 97.12 96 GLU A CA 1
ATOM 720 C C . GLU A 1 96 ? 9.242 -3.943 -12.984 1 97.12 96 GLU A C 1
ATOM 722 O O . GLU A 1 96 ? 10.25 -4.598 -12.719 1 97.12 96 GLU A O 1
ATOM 727 N N . MET A 1 97 ? 8.43 -4.219 -13.922 1 96.88 97 MET A N 1
ATOM 728 C CA . MET A 1 97 ? 8.68 -5.266 -14.906 1 96.88 97 MET A CA 1
ATOM 729 C C . MET A 1 97 ? 8.773 -4.672 -16.312 1 96.88 97 MET A C 1
ATOM 731 O O . MET A 1 97 ? 7.781 -4.172 -16.844 1 96.88 97 MET A O 1
ATOM 735 N N . PRO A 1 98 ? 9.953 -4.785 -16.969 1 95.38 98 PRO A N 1
ATOM 736 C CA . PRO A 1 98 ? 10.094 -4.242 -18.328 1 95.38 98 PRO A CA 1
ATOM 737 C C . PRO A 1 98 ? 9.273 -5.012 -19.359 1 95.38 98 PRO A C 1
ATOM 739 O O . PRO A 1 98 ? 8.852 -6.141 -19.094 1 95.38 98 PRO A O 1
ATOM 742 N N . TYR A 1 99 ? 9.18 -4.367 -20.438 1 93.56 99 TYR A N 1
ATOM 743 C CA . TYR A 1 99 ? 8.438 -4.949 -21.547 1 93.56 99 TYR A CA 1
ATOM 744 C C . TYR A 1 99 ? 8.945 -6.348 -21.875 1 93.56 99 TYR A C 1
ATOM 746 O O . TYR A 1 99 ? 10.156 -6.574 -21.938 1 93.56 99 TYR A O 1
ATOM 754 N N . GLY A 1 100 ? 8.023 -7.27 -22 1 90.88 100 GLY A N 1
ATOM 755 C CA . GLY A 1 100 ? 8.367 -8.609 -22.453 1 90.88 100 GLY A CA 1
ATOM 756 C C . GLY A 1 100 ? 8.789 -9.523 -21.312 1 90.88 100 GLY A C 1
ATOM 757 O O . GLY A 1 100 ? 9.07 -10.711 -21.531 1 90.88 100 GLY A O 1
ATOM 758 N N . ASN A 1 101 ? 8.883 -9.016 -20.141 1 93.31 101 ASN A N 1
ATOM 759 C CA . ASN A 1 101 ? 9.32 -9.828 -19.016 1 93.31 101 ASN A CA 1
ATOM 760 C C . ASN A 1 101 ? 8.141 -10.352 -18.203 1 93.31 101 ASN A C 1
ATOM 762 O O . ASN A 1 101 ? 7.043 -9.789 -18.266 1 93.31 101 ASN A O 1
ATOM 766 N N . ASP A 1 102 ? 8.383 -11.43 -17.516 1 94.31 102 ASP A N 1
ATOM 767 C CA . ASP A 1 102 ? 7.449 -12.055 -16.594 1 94.31 102 ASP A CA 1
ATOM 768 C C . ASP A 1 102 ? 8.148 -12.414 -15.273 1 94.31 102 ASP A C 1
ATOM 770 O O . ASP A 1 102 ? 9.375 -12.461 -15.211 1 94.31 102 ASP A O 1
ATOM 774 N N . ILE A 1 103 ? 7.406 -12.516 -14.289 1 94.56 103 ILE A N 1
ATOM 775 C CA . ILE A 1 103 ? 7.887 -13.117 -13.047 1 94.56 103 ILE A CA 1
ATOM 776 C C . ILE A 1 103 ? 7.344 -14.539 -12.922 1 94.56 103 ILE A C 1
ATOM 778 O O . ILE A 1 103 ? 6.129 -14.75 -12.906 1 94.56 103 ILE A O 1
ATOM 782 N N . ALA A 1 104 ? 8.266 -15.453 -12.805 1 94.19 104 ALA A N 1
ATOM 783 C CA . ALA A 1 104 ? 7.918 -16.875 -12.781 1 94.19 104 ALA A CA 1
ATOM 784 C C . ALA A 1 104 ? 7.141 -17.234 -11.523 1 94.19 104 ALA A C 1
ATOM 786 O O . ALA A 1 104 ? 7.168 -16.484 -10.531 1 94.19 104 ALA A O 1
ATOM 787 N N . MET A 1 105 ? 6.461 -18.406 -11.625 1 96.19 105 MET A N 1
ATOM 788 C CA . MET A 1 105 ? 5.684 -18.922 -10.508 1 96.19 105 MET A CA 1
ATOM 789 C C . MET A 1 105 ? 6.543 -19.047 -9.25 1 96.19 105 MET A C 1
ATOM 791 O O . MET A 1 105 ? 7.652 -19.594 -9.305 1 96.19 105 MET A O 1
ATOM 795 N N . ASN A 1 106 ? 6.062 -18.438 -8.125 1 95.38 106 ASN A N 1
ATOM 796 C CA . ASN A 1 106 ? 6.715 -18.516 -6.824 1 95.38 106 ASN A CA 1
ATOM 797 C C . ASN A 1 106 ? 5.707 -18.359 -5.688 1 95.38 106 ASN A C 1
ATOM 799 O O . ASN A 1 106 ? 4.559 -17.984 -5.914 1 95.38 106 ASN A O 1
ATOM 803 N N . ARG A 1 107 ? 6.09 -18.766 -4.535 1 96.44 107 ARG A N 1
ATOM 804 C CA . ARG A 1 107 ? 5.27 -18.609 -3.336 1 96.44 107 ARG A CA 1
ATOM 805 C C . ARG A 1 107 ? 6.031 -17.859 -2.244 1 96.44 107 ARG A C 1
ATOM 807 O O . ARG A 1 107 ? 7.113 -18.297 -1.832 1 96.44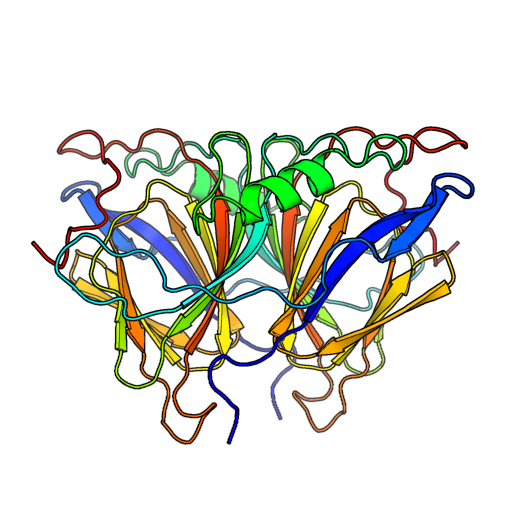 107 ARG A O 1
ATOM 814 N N . THR A 1 108 ? 5.504 -16.719 -1.891 1 94.19 108 THR A N 1
ATOM 815 C CA . THR A 1 108 ? 6.051 -15.984 -0.758 1 94.19 108 THR A CA 1
ATOM 816 C C . THR A 1 108 ? 5.312 -16.344 0.529 1 94.19 108 THR A C 1
ATOM 818 O O . THR A 1 108 ? 4.148 -16.75 0.492 1 94.19 108 THR A O 1
ATOM 821 N N . PHE A 1 109 ? 5.98 -16.266 1.651 1 96.06 109 PHE A N 1
ATOM 822 C CA . PHE A 1 109 ? 5.379 -16.484 2.961 1 96.06 109 PHE A CA 1
ATOM 823 C C . PHE A 1 109 ? 4.938 -15.172 3.584 1 96.06 109 PHE A C 1
ATOM 825 O O . PHE A 1 109 ? 5.445 -14.773 4.637 1 96.06 109 PHE A O 1
ATOM 832 N N . SER A 1 110 ? 4.062 -14.484 2.979 1 97.75 110 SER A N 1
ATOM 833 C CA . SER A 1 110 ? 3.562 -13.172 3.371 1 97.75 110 SER A CA 1
ATOM 834 C C . SER A 1 110 ? 2.148 -12.938 2.844 1 97.75 110 SER A C 1
ATOM 836 O O . SER A 1 110 ? 1.713 -13.609 1.906 1 97.75 110 SER A O 1
ATOM 838 N N . LEU A 1 111 ? 1.415 -12.188 3.512 1 98.5 111 LEU A N 1
ATOM 839 C CA . LEU A 1 111 ? 0.242 -11.555 2.916 1 98.5 111 LEU A CA 1
ATOM 840 C C . LEU A 1 111 ? 0.609 -10.219 2.275 1 98.5 111 LEU A C 1
ATOM 842 O O . LEU A 1 111 ? 1.17 -9.344 2.936 1 98.5 111 LEU A O 1
ATOM 846 N N . ASP A 1 112 ? 0.324 -10.023 0.995 1 98.75 112 ASP A N 1
ATOM 847 C CA . ASP A 1 112 ? 0.7 -8.828 0.249 1 98.75 112 ASP A CA 1
ATOM 848 C C . ASP A 1 112 ? -0.535 -8.031 -0.175 1 98.75 112 ASP A C 1
ATOM 850 O O . ASP A 1 112 ? -1.429 -8.57 -0.832 1 98.75 112 ASP A O 1
ATOM 854 N N . TYR A 1 113 ? -0.575 -6.758 0.265 1 98.88 113 TYR A N 1
ATOM 855 C CA . TYR A 1 113 ? -1.423 -5.789 -0.42 1 98.88 113 TYR A CA 1
ATOM 856 C C . TYR A 1 113 ? -0.728 -5.234 -1.658 1 98.88 113 TYR A C 1
ATOM 858 O O . TYR A 1 113 ? 0.469 -4.941 -1.627 1 98.88 113 TYR A O 1
ATOM 866 N N . GLY A 1 114 ? -1.49 -5.023 -2.697 1 98.75 114 GLY A N 1
ATOM 867 C CA . GLY A 1 114 ? -0.855 -4.398 -3.846 1 98.75 114 GLY A CA 1
ATOM 868 C C . GLY A 1 114 ? -1.831 -3.641 -4.727 1 98.75 114 GLY A C 1
ATOM 869 O O . GLY A 1 114 ? -3.039 -3.885 -4.68 1 98.75 114 GLY A O 1
ATOM 870 N N . VAL A 1 115 ? -1.315 -2.725 -5.488 1 98.88 115 VAL A N 1
ATOM 871 C CA . VAL A 1 115 ? -2.084 -1.965 -6.469 1 98.88 115 VAL A CA 1
ATOM 872 C C . VAL A 1 115 ? -1.246 -1.746 -7.727 1 98.88 115 VAL A C 1
ATOM 874 O O . VAL A 1 115 ? -0.042 -1.492 -7.641 1 98.88 115 VAL A O 1
ATOM 877 N N . VAL A 1 116 ? -1.894 -1.896 -8.875 1 98.5 116 VAL A N 1
ATOM 878 C CA . VAL A 1 116 ? -1.233 -1.574 -10.133 1 98.5 116 VAL A CA 1
ATOM 879 C C . VAL A 1 116 ? -1.178 -0.059 -10.312 1 98.5 116 VAL A C 1
ATOM 881 O O . VAL A 1 116 ? -2.217 0.601 -10.391 1 98.5 116 VAL A O 1
ATOM 884 N N . ILE A 1 117 ? 0.021 0.469 -10.375 1 97.62 117 ILE A N 1
ATOM 885 C CA . ILE A 1 117 ? 0.205 1.903 -10.562 1 97.62 117 ILE A CA 1
ATOM 886 C C . ILE A 1 117 ? 0.108 2.246 -12.047 1 97.62 117 ILE A C 1
ATOM 888 O O . ILE A 1 117 ? -0.519 3.238 -12.422 1 97.62 117 ILE A O 1
ATOM 892 N N . ASP A 1 118 ? 0.786 1.441 -12.859 1 95.94 118 ASP A N 1
ATOM 893 C CA . ASP A 1 118 ? 0.828 1.646 -14.305 1 95.94 118 ASP A CA 1
ATOM 894 C C . ASP A 1 118 ? 0.901 0.314 -15.047 1 95.94 118 ASP A C 1
ATOM 896 O O . ASP A 1 118 ? 1.594 -0.607 -14.609 1 95.94 118 ASP A O 1
ATOM 900 N N . GLY A 1 119 ? 0.152 0.334 -16.203 1 96.81 119 GLY A N 1
ATOM 901 C CA . GLY A 1 119 ? 0.239 -0.823 -17.078 1 96.81 119 GLY A CA 1
ATOM 902 C C . GLY A 1 119 ? -0.865 -1.837 -16.844 1 96.81 119 GLY A C 1
ATOM 903 O O . GLY A 1 119 ? -1.898 -1.51 -16.25 1 96.81 119 GLY A O 1
ATOM 904 N N . THR A 1 120 ? -0.675 -2.975 -17.531 1 97.81 120 THR A N 1
ATOM 905 C CA . THR A 1 120 ? -1.584 -4.113 -17.484 1 97.81 120 THR A CA 1
ATOM 906 C C . THR A 1 120 ? -0.818 -5.406 -17.219 1 97.81 120 THR A C 1
ATOM 908 O O . THR A 1 120 ? 0.27 -5.613 -17.766 1 97.81 120 THR A O 1
ATOM 911 N N . THR A 1 121 ? -1.405 -6.254 -16.359 1 98.31 121 THR A N 1
ATOM 912 C CA . THR A 1 121 ? -0.736 -7.504 -16.016 1 98.31 121 THR A CA 1
ATOM 913 C C . THR A 1 121 ? -1.742 -8.641 -15.914 1 98.31 121 THR A C 1
ATOM 915 O O . THR A 1 121 ? -2.941 -8.406 -15.742 1 98.31 121 THR A O 1
ATOM 918 N N . GLU A 1 122 ? -1.224 -9.797 -16.094 1 98.44 122 GLU A N 1
ATOM 919 C CA . GLU A 1 122 ? -1.971 -11 -15.75 1 98.44 122 GLU A CA 1
ATOM 920 C C . GLU A 1 122 ? -1.395 -11.672 -14.5 1 98.44 122 GLU A C 1
ATOM 922 O O . GLU A 1 122 ? -0.201 -11.977 -14.453 1 98.44 122 GLU A O 1
ATOM 927 N N . LEU A 1 123 ? -2.229 -11.805 -13.484 1 98.62 123 LEU A N 1
ATOM 928 C CA . LEU A 1 123 ? -1.914 -12.617 -12.32 1 98.62 123 LEU A CA 1
ATOM 929 C C . LEU A 1 123 ? -2.303 -14.078 -12.555 1 98.62 123 LEU A C 1
ATOM 931 O O . LEU A 1 123 ? -3.473 -14.375 -12.805 1 98.62 123 LEU A O 1
ATOM 935 N N . VAL A 1 124 ? -1.314 -14.945 -12.461 1 98.38 124 VAL A N 1
ATOM 936 C CA . VAL A 1 124 ? -1.522 -16.359 -12.75 1 98.38 124 VAL A CA 1
ATOM 937 C C . VAL A 1 124 ? -1.292 -17.188 -11.484 1 98.38 124 VAL A C 1
ATOM 939 O O . VAL A 1 124 ? -0.258 -17.047 -10.828 1 98.38 124 VAL A O 1
ATOM 942 N N . LEU A 1 125 ? -2.26 -18.031 -11.164 1 98.56 125 LEU A N 1
ATOM 943 C CA . LEU A 1 125 ? -2.154 -18.906 -9.992 1 98.56 125 LEU A CA 1
ATOM 944 C C . LEU A 1 125 ? -1.776 -20.312 -10.406 1 98.56 125 LEU A C 1
ATOM 946 O O . LEU A 1 125 ? -1.912 -20.688 -11.57 1 98.56 125 LEU A O 1
ATOM 950 N N . ASP A 1 126 ? -1.272 -21.094 -9.469 1 98.06 126 ASP A N 1
ATOM 951 C CA . ASP A 1 126 ? -0.791 -22.422 -9.805 1 98.06 126 ASP A CA 1
ATOM 952 C C . ASP A 1 126 ? -1.953 -23.375 -10.102 1 98.06 126 ASP A C 1
ATOM 954 O O . ASP A 1 126 ? -1.748 -24.469 -10.609 1 98.06 126 ASP A O 1
ATOM 958 N N . SER A 1 127 ? -3.16 -23.016 -9.898 1 98.12 127 SER A N 1
ATOM 959 C CA . SER A 1 127 ? -4.344 -23.75 -10.328 1 98.12 127 SER A CA 1
ATOM 960 C C . SER A 1 127 ? -4.574 -23.594 -11.828 1 98.12 127 SER A C 1
ATOM 962 O O . SER A 1 127 ? -5.363 -24.328 -12.422 1 98.12 127 SER A O 1
ATOM 964 N N . GLY A 1 128 ? -3.953 -22.578 -12.336 1 97.88 128 GLY A N 1
ATOM 965 C CA . GLY A 1 128 ? -4.219 -22.219 -13.719 1 97.88 128 GLY A CA 1
ATOM 966 C C . GLY A 1 128 ? -5.156 -21.031 -13.859 1 97.88 128 GLY A C 1
ATOM 967 O O . GLY A 1 128 ? -5.285 -20.469 -14.945 1 97.88 128 GLY A O 1
ATOM 968 N N . GLU A 1 129 ? -5.801 -20.641 -12.805 1 98.31 129 GLU A N 1
ATOM 969 C CA . GLU A 1 129 ? -6.652 -19.453 -12.852 1 98.31 129 GLU A CA 1
ATOM 970 C C . GLU A 1 129 ? -5.832 -18.188 -13.117 1 98.31 129 GLU A C 1
ATOM 972 O O . GLU A 1 129 ? -4.676 -18.094 -12.695 1 98.31 129 GLU A O 1
ATOM 977 N N . LYS A 1 130 ? -6.414 -17.281 -13.812 1 98.31 130 LYS A N 1
ATOM 978 C CA . LYS A 1 130 ? -5.738 -16.031 -14.109 1 98.31 130 LYS A CA 1
ATOM 979 C C . LYS A 1 130 ? -6.715 -14.859 -14.062 1 98.31 130 LYS A C 1
ATOM 981 O O . LYS A 1 130 ? -7.918 -15.031 -14.273 1 98.31 130 LYS A O 1
ATOM 986 N N . LYS A 1 131 ? -6.281 -13.711 -13.742 1 98.25 131 LYS A N 1
ATOM 987 C CA . LYS A 1 131 ? -7.012 -12.445 -13.805 1 98.25 131 LYS A CA 1
ATOM 988 C C . LYS A 1 131 ? -6.145 -11.336 -14.383 1 98.25 131 LYS A C 1
ATOM 990 O O . LYS A 1 131 ? -4.961 -11.227 -14.055 1 98.25 131 LYS A O 1
ATOM 995 N N . THR A 1 132 ? -6.762 -10.625 -15.32 1 98.19 132 THR A N 1
ATOM 996 C CA . THR A 1 132 ? -6.102 -9.43 -15.828 1 98.19 132 THR A CA 1
ATOM 997 C C . THR A 1 132 ? -6.348 -8.242 -14.891 1 98.19 132 THR A C 1
ATOM 999 O O . THR A 1 132 ? -7.488 -7.98 -14.5 1 98.19 132 THR A O 1
ATOM 1002 N N . LEU A 1 133 ? -5.281 -7.57 -14.5 1 98 133 LEU A N 1
ATOM 1003 C CA . LEU A 1 133 ? -5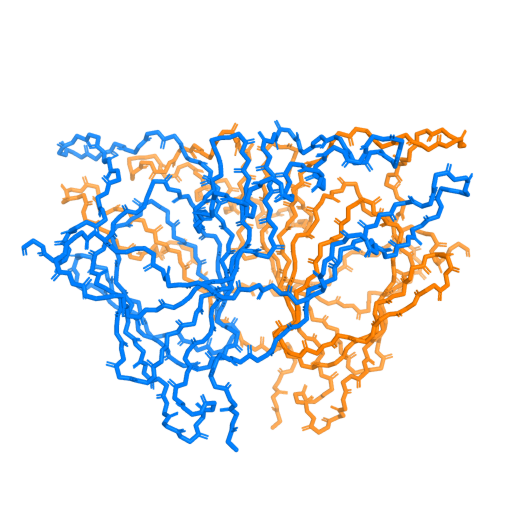.344 -6.383 -13.656 1 98 133 LEU A CA 1
ATOM 1004 C C . LEU A 1 133 ? -4.77 -5.168 -14.375 1 98 133 LEU A C 1
ATOM 1006 O O . LEU A 1 133 ? -3.811 -5.289 -15.141 1 98 133 LEU A O 1
ATOM 1010 N N . ARG A 1 134 ? -5.367 -4.062 -14.125 1 96.69 134 ARG A N 1
ATOM 1011 C CA . ARG A 1 134 ? -4.977 -2.799 -14.742 1 96.69 134 ARG A CA 1
ATOM 1012 C C . ARG A 1 134 ? -4.77 -1.718 -13.688 1 96.69 134 ARG A C 1
ATOM 1014 O O . ARG A 1 134 ? -5.031 -1.94 -12.5 1 96.69 134 ARG A O 1
ATOM 1021 N N . LYS A 1 135 ? -4.273 -0.587 -14.242 1 95.62 135 LYS A N 1
ATOM 1022 C CA . LYS A 1 135 ? -4.035 0.547 -13.352 1 95.62 135 LYS A CA 1
ATOM 1023 C C . LYS A 1 135 ? -5.195 0.736 -12.383 1 95.62 135 LYS A C 1
ATOM 1025 O O . LYS A 1 135 ? -6.355 0.812 -12.797 1 95.62 135 LYS A O 1
ATOM 1030 N N . GLY A 1 136 ? -4.867 0.817 -11.102 1 96.25 136 GLY A N 1
ATOM 1031 C CA . GLY A 1 136 ? -5.867 1.083 -10.078 1 96.25 136 GLY A CA 1
ATOM 1032 C C . GLY A 1 136 ? -6.445 -0.179 -9.469 1 96.25 136 GLY A C 1
ATOM 1033 O O . GLY A 1 136 ? -7.066 -0.131 -8.398 1 96.25 136 GLY A O 1
ATOM 1034 N N . ASP A 1 137 ? -6.332 -1.313 -10.117 1 97.69 137 ASP A N 1
ATOM 1035 C CA . ASP A 1 137 ? -6.82 -2.561 -9.539 1 97.69 137 ASP A CA 1
ATOM 1036 C C . ASP A 1 137 ? -5.973 -2.977 -8.336 1 97.69 137 ASP A C 1
ATOM 1038 O O . ASP A 1 137 ? -4.75 -2.832 -8.352 1 97.69 137 ASP A O 1
ATOM 1042 N N . VAL A 1 138 ? -6.656 -3.459 -7.281 1 98.5 138 VAL A N 1
ATOM 1043 C CA . VAL A 1 138 ? -6.027 -3.871 -6.031 1 98.5 138 VAL A CA 1
ATOM 1044 C C . VAL A 1 138 ? -6.066 -5.395 -5.91 1 98.5 138 VAL A C 1
ATOM 1046 O O . VAL A 1 138 ? -7.02 -6.031 -6.367 1 98.5 138 VAL A O 1
ATOM 1049 N N . PHE A 1 139 ? -5.031 -5.961 -5.312 1 98.81 139 PHE A N 1
ATOM 1050 C CA . PHE A 1 139 ? -5.02 -7.398 -5.07 1 98.81 139 PHE A CA 1
ATOM 1051 C C . PHE A 1 139 ? -4.5 -7.707 -3.674 1 98.81 139 PHE A C 1
ATOM 1053 O O . PHE A 1 139 ? -3.668 -6.973 -3.137 1 98.81 139 PHE A O 1
ATOM 1060 N N . ILE A 1 140 ? -5.035 -8.742 -3.113 1 98.88 140 ILE A N 1
ATOM 1061 C CA . ILE A 1 140 ? -4.613 -9.32 -1.841 1 98.88 140 ILE A CA 1
ATOM 1062 C C . ILE A 1 140 ? -4.07 -10.727 -2.068 1 98.88 140 ILE A C 1
ATOM 1064 O O . ILE A 1 140 ? -4.832 -11.656 -2.361 1 98.88 140 ILE A O 1
ATOM 1068 N N . GLN A 1 141 ? -2.752 -10.867 -1.957 1 98.69 141 GLN A N 1
ATOM 1069 C CA . GLN A 1 141 ? -2.107 -12.164 -2.098 1 98.69 141 GLN A CA 1
ATOM 1070 C C . GLN A 1 141 ? -1.877 -12.82 -0.736 1 98.69 141 GLN A C 1
ATOM 1072 O O . GLN A 1 141 ? -1.117 -12.297 0.085 1 98.69 141 GLN A O 1
ATOM 1077 N N . ARG A 1 142 ? -2.447 -13.961 -0.485 1 98.38 142 ARG A N 1
ATOM 1078 C CA . ARG A 1 142 ? -2.496 -14.586 0.83 1 98.38 142 ARG A CA 1
ATOM 1079 C C . ARG A 1 142 ? -1.592 -15.812 0.882 1 98.38 142 ARG A C 1
ATOM 1081 O O . ARG A 1 142 ? -2.068 -16.938 1.062 1 98.38 142 ARG A O 1
ATOM 1088 N N . GLY A 1 143 ? -0.299 -15.578 0.763 1 97.94 143 GLY A N 1
ATOM 1089 C CA . GLY A 1 143 ? 0.678 -16.641 0.885 1 97.94 143 GLY A CA 1
ATOM 1090 C C . GLY A 1 143 ? 0.559 -17.688 -0.209 1 97.94 143 GLY A C 1
ATOM 1091 O O . GLY A 1 143 ? 0.88 -18.859 0.005 1 97.94 143 GLY A O 1
ATOM 1092 N N . ILE A 1 144 ? 0.173 -17.281 -1.383 1 97.88 144 ILE A N 1
ATOM 1093 C CA . ILE A 1 144 ? -0.178 -18.219 -2.443 1 97.88 144 ILE A CA 1
ATOM 1094 C C . ILE A 1 144 ? 0.952 -18.281 -3.467 1 97.88 144 ILE A C 1
ATOM 1096 O O . ILE A 1 144 ? 1.813 -17.406 -3.51 1 97.88 144 ILE A O 1
ATOM 1100 N N . ALA A 1 145 ? 0.929 -19.391 -4.27 1 97.94 145 ALA A N 1
ATOM 1101 C CA . ALA A 1 145 ? 1.752 -19.484 -5.473 1 97.94 145 ALA A CA 1
ATOM 1102 C C . ALA A 1 145 ? 1.164 -18.641 -6.598 1 97.94 145 ALA A C 1
ATOM 1104 O O . ALA A 1 145 ? -0.03 -18.719 -6.891 1 97.94 145 ALA A O 1
ATOM 1105 N N . HIS A 1 146 ? 1.988 -17.859 -7.195 1 98.25 146 HIS A N 1
ATOM 1106 C CA . HIS A 1 146 ? 1.511 -16.953 -8.227 1 98.25 146 HIS A CA 1
ATOM 1107 C C . HIS A 1 146 ? 2.627 -16.578 -9.195 1 98.25 146 HIS A C 1
ATOM 1109 O O . HIS A 1 146 ? 3.809 -16.734 -8.875 1 98.25 146 HIS A O 1
ATOM 1115 N N . ALA A 1 147 ? 2.297 -16.188 -10.344 1 97.31 147 ALA A N 1
ATOM 1116 C CA . ALA A 1 147 ? 3.154 -15.594 -11.359 1 97.31 147 ALA A CA 1
ATOM 1117 C C . ALA A 1 147 ? 2.527 -14.32 -11.938 1 97.31 147 ALA A C 1
ATOM 1119 O O . ALA A 1 147 ? 1.321 -14.102 -11.805 1 97.31 147 ALA A O 1
ATOM 1120 N N . TRP A 1 148 ? 3.402 -13.531 -12.508 1 97.69 148 TRP A N 1
ATOM 1121 C CA . TRP A 1 148 ? 2.953 -12.305 -13.148 1 97.69 148 TRP A CA 1
ATOM 1122 C C . TRP A 1 148 ? 3.406 -12.25 -14.602 1 97.69 148 TRP A C 1
ATOM 1124 O O . TRP A 1 148 ? 4.574 -12.516 -14.906 1 97.69 148 TRP A O 1
ATOM 1134 N N . SER A 1 149 ? 2.527 -11.852 -15.445 1 97.19 149 SER A N 1
ATOM 1135 C CA . SER A 1 149 ? 2.861 -11.547 -16.828 1 97.19 149 SER A CA 1
ATOM 1136 C C . SER A 1 149 ? 2.623 -10.078 -17.141 1 97.19 149 SER A C 1
ATOM 1138 O O . SER A 1 149 ? 1.537 -9.547 -16.891 1 97.19 149 SER A O 1
ATOM 1140 N N . ASN A 1 150 ? 3.654 -9.422 -17.688 1 98.06 150 ASN A N 1
ATOM 1141 C CA . ASN A 1 150 ? 3.496 -8.047 -18.141 1 98.06 150 ASN A CA 1
ATOM 1142 C C . ASN A 1 150 ? 2.812 -7.965 -19.5 1 98.06 150 ASN A C 1
ATOM 1144 O O . ASN A 1 150 ? 3.379 -8.383 -20.5 1 98.06 150 ASN A O 1
ATOM 1148 N N . LEU A 1 151 ? 1.629 -7.383 -19.484 1 97.81 151 LEU A N 1
ATOM 1149 C CA . LEU A 1 151 ? 0.857 -7.227 -20.703 1 97.81 151 LEU A CA 1
ATOM 1150 C C . LEU A 1 151 ? 0.868 -5.773 -21.172 1 97.81 151 LEU A C 1
ATOM 1152 O O . LEU A 1 151 ? 0.1 -5.398 -22.062 1 97.81 151 LEU A O 1
ATOM 1156 N N . THR A 1 152 ? 1.649 -4.984 -20.547 1 97.19 152 THR A N 1
ATOM 1157 C CA . THR A 1 152 ? 1.67 -3.559 -20.859 1 97.19 152 THR A CA 1
ATOM 1158 C C . THR A 1 152 ? 2.131 -3.33 -22.297 1 97.19 152 THR A C 1
ATOM 1160 O O . THR A 1 152 ? 3.164 -3.857 -22.719 1 97.19 152 THR A O 1
ATOM 1163 N N . LYS A 1 153 ? 1.383 -2.547 -23.016 1 95.56 153 LYS A N 1
ATOM 1164 C CA . LYS A 1 153 ? 1.736 -2.215 -24.406 1 95.56 153 LYS A CA 1
ATOM 1165 C C . LYS A 1 153 ? 2.959 -1.303 -24.453 1 95.56 153 LYS A C 1
ATOM 1167 O O . LYS A 1 153 ? 3.148 -0.461 -23.562 1 95.56 153 LYS A O 1
ATOM 1172 N N . ARG A 1 154 ? 3.676 -1.376 -25.516 1 92.69 154 ARG A N 1
ATOM 1173 C CA . ARG A 1 154 ? 4.93 -0.637 -25.641 1 92.69 154 ARG A CA 1
ATOM 1174 C C . ARG A 1 154 ? 4.68 0.867 -25.625 1 92.69 154 ARG A C 1
ATOM 1176 O O . ARG A 1 154 ? 5.512 1.628 -25.109 1 92.69 154 ARG A O 1
ATOM 1183 N N . ASP A 1 155 ? 3.6 1.265 -26.094 1 91.5 155 ASP A N 1
ATOM 1184 C CA . ASP A 1 155 ? 3.32 2.695 -26.188 1 91.5 155 ASP A CA 1
ATOM 1185 C C . ASP A 1 155 ? 2.844 3.25 -24.844 1 91.5 155 ASP A C 1
ATOM 1187 O O . ASP A 1 155 ? 2.686 4.465 -24.703 1 91.5 155 ASP A O 1
ATOM 1191 N N . ASP A 1 156 ? 2.623 2.389 -23.969 1 89.69 156 ASP A N 1
ATOM 1192 C CA . ASP A 1 156 ? 2.281 2.768 -22.594 1 89.69 156 ASP A CA 1
ATOM 1193 C C . ASP A 1 156 ? 3.475 2.578 -21.656 1 89.69 156 ASP A C 1
ATOM 1195 O O . ASP A 1 156 ? 3.826 1.447 -21.312 1 89.69 156 ASP A O 1
ATOM 1199 N N . ASN A 1 157 ? 4.062 3.682 -21.141 1 88.88 157 ASN A N 1
ATOM 1200 C CA . ASN A 1 157 ? 5.207 3.654 -20.234 1 88.88 157 ASN A CA 1
ATOM 1201 C C . ASN A 1 157 ? 6.328 2.771 -20.781 1 88.88 157 ASN A C 1
ATOM 1203 O O . ASN A 1 157 ? 6.941 2.006 -20.031 1 88.88 157 ASN A O 1
ATOM 1207 N N . ASN A 1 158 ? 6.484 2.768 -22.078 1 92.69 158 ASN A N 1
ATOM 1208 C CA . ASN A 1 158 ? 7.496 1.964 -22.75 1 92.69 158 ASN A CA 1
ATOM 1209 C C . ASN A 1 158 ? 7.336 0.479 -22.438 1 92.69 158 ASN A C 1
ATOM 1211 O O . ASN A 1 158 ? 8.32 -0.259 -22.375 1 92.69 158 ASN A O 1
ATOM 1215 N N . GLY A 1 159 ? 6.145 0.12 -22.125 1 95.88 159 GLY A N 1
ATOM 1216 C CA . GLY A 1 159 ? 5.828 -1.274 -21.875 1 95.88 159 GLY A CA 1
ATOM 1217 C C . GLY A 1 159 ? 6.133 -1.697 -20.438 1 95.88 159 GLY A C 1
ATOM 1218 O O . GLY A 1 159 ? 6.07 -2.885 -20.109 1 95.88 159 GLY A O 1
ATOM 1219 N N . THR A 1 160 ? 6.438 -0.732 -19.578 1 96.69 160 THR A N 1
ATOM 1220 C CA . THR A 1 160 ? 6.836 -1.063 -18.203 1 96.69 160 THR A CA 1
ATOM 1221 C C . THR A 1 160 ? 5.613 -1.197 -17.297 1 96.69 160 THR A C 1
ATOM 1223 O O . THR A 1 160 ? 4.758 -0.309 -17.266 1 96.69 160 THR A O 1
ATOM 1226 N N . LEU A 1 161 ? 5.496 -2.33 -16.656 1 97.69 161 LEU A N 1
ATOM 1227 C CA . LEU A 1 161 ? 4.52 -2.541 -15.594 1 97.69 161 LEU A CA 1
ATOM 1228 C C . LEU A 1 161 ? 5.078 -2.086 -14.25 1 97.69 161 LEU A C 1
ATOM 1230 O O . LEU A 1 161 ? 6.223 -2.404 -13.906 1 97.69 161 LEU A O 1
ATOM 1234 N N . ARG A 1 162 ? 4.309 -1.298 -13.562 1 97.56 162 ARG A N 1
ATOM 1235 C CA . ARG A 1 162 ? 4.707 -0.822 -12.242 1 97.56 162 ARG A CA 1
ATOM 1236 C C . ARG A 1 162 ? 3.643 -1.146 -11.195 1 97.56 162 ARG A C 1
ATOM 1238 O O . ARG A 1 162 ? 2.477 -0.781 -11.359 1 97.56 162 ARG A O 1
ATOM 1245 N N . ILE A 1 163 ? 4.074 -1.828 -10.109 1 98.5 163 ILE A N 1
ATOM 1246 C CA . ILE A 1 163 ? 3.17 -2.27 -9.055 1 98.5 163 ILE A CA 1
ATOM 1247 C C . ILE A 1 163 ? 3.715 -1.84 -7.695 1 98.5 163 ILE A C 1
ATOM 1249 O O . ILE A 1 163 ? 4.926 -1.869 -7.469 1 98.5 163 ILE A O 1
ATOM 1253 N N . PHE A 1 164 ? 2.838 -1.341 -6.863 1 98.69 164 PHE A N 1
ATOM 1254 C CA . PHE A 1 164 ? 3.154 -1.062 -5.465 1 98.69 164 PHE A CA 1
ATOM 1255 C C . PHE A 1 164 ? 2.703 -2.207 -4.57 1 98.69 164 PHE A C 1
ATOM 1257 O O . PHE A 1 164 ? 1.548 -2.633 -4.629 1 98.69 164 PHE A O 1
ATOM 1264 N N . PHE A 1 165 ? 3.615 -2.738 -3.699 1 98.75 165 PHE A N 1
ATOM 1265 C CA . PHE A 1 165 ? 3.357 -3.852 -2.795 1 98.75 165 PHE A CA 1
ATOM 1266 C C . PHE A 1 165 ? 3.592 -3.438 -1.347 1 98.75 165 PHE 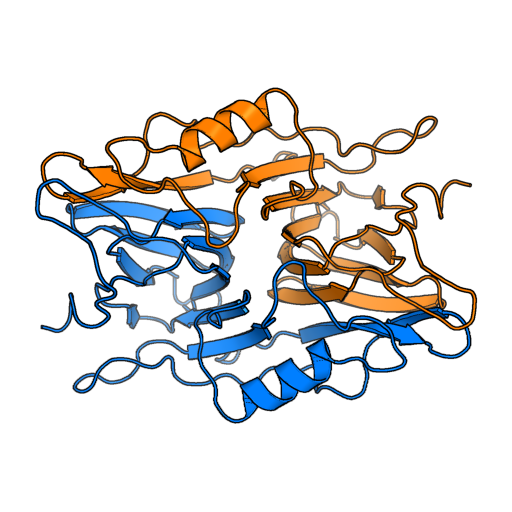A C 1
ATOM 1268 O O . PHE A 1 165 ? 4.516 -2.676 -1.055 1 98.75 165 PHE A O 1
ATOM 1275 N N . VAL A 1 166 ? 2.809 -4.02 -0.456 1 98.88 166 VAL A N 1
ATOM 1276 C CA . VAL A 1 166 ? 3.105 -4.039 0.973 1 98.88 166 VAL A CA 1
ATOM 1277 C C . VAL A 1 166 ? 3.104 -5.477 1.483 1 98.88 166 VAL A C 1
ATOM 1279 O O . VAL A 1 166 ? 2.086 -6.168 1.403 1 98.88 166 VAL A O 1
ATOM 1282 N N . PHE A 1 167 ? 4.246 -5.891 2.041 1 98.62 167 PHE A N 1
ATOM 1283 C CA . PHE A 1 167 ? 4.43 -7.254 2.521 1 98.62 167 PHE A CA 1
ATOM 1284 C C . PHE A 1 167 ? 4.293 -7.316 4.039 1 98.62 167 PHE A C 1
ATOM 1286 O O . PHE A 1 167 ? 4.832 -6.469 4.75 1 98.62 167 PHE A O 1
ATOM 1293 N N . GLN A 1 168 ? 3.561 -8.281 4.516 1 98.38 168 GLN A N 1
ATOM 1294 C CA . GLN A 1 168 ? 3.432 -8.523 5.949 1 98.38 168 GLN A CA 1
ATOM 1295 C C . GLN A 1 168 ? 3.633 -10 6.281 1 98.38 168 GLN A C 1
ATOM 1297 O O . GLN A 1 168 ? 3.252 -10.875 5.5 1 98.38 168 GLN A O 1
ATOM 1302 N N . PRO A 1 169 ? 4.168 -10.266 7.496 1 98.38 169 PRO A N 1
ATOM 1303 C CA . PRO A 1 169 ? 4.383 -11.672 7.871 1 98.38 169 PRO A CA 1
ATOM 1304 C C . PRO A 1 169 ? 3.078 -12.406 8.164 1 98.38 169 PRO A C 1
ATOM 1306 O O . PRO A 1 169 ? 2.088 -11.789 8.555 1 98.38 169 PRO A O 1
ATOM 1309 N N . ILE A 1 170 ? 3.123 -13.648 7.938 1 98 170 ILE A N 1
ATOM 1310 C CA . ILE A 1 170 ? 1.952 -14.492 8.172 1 98 170 ILE A CA 1
ATOM 1311 C C . ILE A 1 170 ? 2.334 -15.672 9.062 1 98 170 ILE A C 1
ATOM 1313 O O . ILE A 1 170 ? 3.518 -15.969 9.242 1 98 170 ILE A O 1
ATOM 1317 N N . ASP A 1 171 ? 1.309 -16.219 9.641 1 96.06 171 ASP A N 1
ATOM 1318 C CA . ASP A 1 171 ? 1.489 -17.516 10.297 1 96.06 171 ASP A CA 1
ATOM 1319 C C . ASP A 1 171 ? 1.348 -18.656 9.297 1 96.06 171 ASP A C 1
ATOM 1321 O O . ASP A 1 171 ? 1.064 -18.422 8.117 1 96.06 171 ASP A O 1
ATOM 1325 N N . LYS A 1 172 ? 1.546 -19.828 9.82 1 95.44 172 LYS A N 1
ATOM 1326 C CA . LYS A 1 172 ? 1.565 -21.031 8.984 1 95.44 172 LYS A CA 1
ATOM 1327 C C . LYS A 1 172 ? 0.232 -21.219 8.273 1 95.44 172 LYS A C 1
ATOM 1329 O O . LYS A 1 172 ? -0.828 -20.938 8.836 1 95.44 172 LYS A O 1
ATOM 1334 N N . ILE A 1 173 ? 0.331 -21.641 7.039 1 96.81 173 ILE A N 1
ATOM 1335 C CA . ILE A 1 173 ? -0.839 -22.016 6.254 1 96.81 173 ILE A CA 1
ATOM 1336 C C . ILE A 1 173 ? -0.889 -23.531 6.098 1 96.81 173 ILE A C 1
ATOM 1338 O O . ILE A 1 173 ? 0.081 -24.156 5.652 1 96.81 173 ILE A O 1
ATOM 1342 N N . ASN A 1 174 ? -2.018 -24.078 6.48 1 96.31 174 ASN A N 1
ATOM 1343 C CA . ASN A 1 174 ? -2.221 -25.531 6.375 1 96.31 174 ASN A CA 1
ATOM 1344 C C . ASN A 1 174 ? -3.254 -25.875 5.305 1 96.31 174 ASN A C 1
ATOM 1346 O O . ASN A 1 174 ? -4.34 -25.281 5.277 1 96.31 174 ASN A O 1
ATOM 1350 N N . VAL A 1 175 ? -2.805 -26.781 4.43 1 95.25 175 VAL A N 1
ATOM 1351 C CA . VAL A 1 175 ? -3.709 -27.375 3.457 1 95.25 175 VAL A CA 1
ATOM 1352 C C . VAL A 1 175 ? -3.738 -28.891 3.648 1 95.25 175 VAL A C 1
ATOM 1354 O O . VAL A 1 175 ? -3.043 -29.438 4.512 1 95.25 175 VAL A O 1
ATOM 1357 N N . LYS A 1 176 ? -4.625 -29.641 2.934 1 91.75 176 LYS A N 1
ATOM 1358 C CA . LYS A 1 176 ? -4.738 -31.094 3.086 1 91.75 176 LYS A CA 1
ATOM 1359 C C . LYS A 1 176 ? -3.383 -31.766 2.912 1 91.75 176 LYS A C 1
ATOM 1361 O O . LYS A 1 176 ? -3.068 -32.75 3.613 1 91.75 176 LYS A O 1
ATOM 1366 N N . GLY A 1 177 ? -2.518 -31.266 2.076 1 88.44 177 GLY A N 1
ATOM 1367 C CA . GLY A 1 177 ? -1.214 -31.859 1.812 1 88.44 177 GLY A CA 1
ATOM 1368 C C . GLY A 1 177 ? -0.154 -31.422 2.809 1 88.44 177 GLY A C 1
ATOM 1369 O O . GLY A 1 177 ? 0.996 -31.859 2.727 1 88.44 177 GLY A O 1
ATOM 1370 N N . GLY A 1 178 ? -0.556 -30.609 3.838 1 93.12 178 GLY A N 1
ATOM 1371 C CA . GLY A 1 178 ? 0.394 -30.172 4.848 1 93.12 178 GLY A CA 1
ATOM 1372 C C . GLY A 1 178 ? 0.593 -28.656 4.859 1 93.12 178 GLY A C 1
ATOM 1373 O O . GLY A 1 178 ? -0.226 -27.922 4.316 1 93.12 178 GLY A O 1
ATOM 1374 N N . GLU A 1 179 ? 1.674 -28.312 5.562 1 94.5 179 GLU A N 1
ATOM 1375 C CA . GLU A 1 179 ? 2.01 -26.891 5.699 1 94.5 179 GLU A CA 1
ATOM 1376 C C . GLU A 1 179 ? 2.658 -26.359 4.43 1 94.5 179 GLU A C 1
ATOM 1378 O O . GLU A 1 179 ? 3.484 -27.031 3.812 1 94.5 179 GLU A O 1
ATOM 1383 N N . LEU A 1 180 ? 2.301 -25.125 4.09 1 94.06 180 LEU A N 1
ATOM 1384 C CA . LEU A 1 180 ? 2.916 -24.484 2.938 1 94.06 180 LEU A CA 1
ATOM 1385 C C . LEU A 1 180 ? 4.105 -23.625 3.367 1 94.06 180 LEU A C 1
ATOM 1387 O O . LEU A 1 180 ? 4.012 -22.859 4.328 1 94.06 180 LEU A O 1
ATOM 1391 N N . ASP A 1 181 ? 5.191 -23.766 2.615 1 92.94 181 ASP A N 1
ATOM 1392 C CA . ASP A 1 181 ? 6.383 -22.969 2.861 1 92.94 181 ASP A CA 1
ATOM 1393 C C . ASP A 1 181 ? 6.672 -22.047 1.68 1 92.94 181 ASP A C 1
ATOM 1395 O O . ASP A 1 181 ? 6.152 -22.25 0.582 1 92.94 181 ASP A O 1
ATOM 1399 N N . GLN A 1 182 ? 7.508 -21.047 2.012 1 93.88 182 GLN A N 1
ATOM 1400 C CA . GLN A 1 182 ? 7.992 -20.203 0.927 1 93.88 182 GLN A CA 1
ATOM 1401 C C . GLN A 1 182 ? 8.758 -21.016 -0.11 1 93.88 182 GLN A C 1
ATOM 1403 O O . GLN A 1 182 ? 9.57 -21.875 0.244 1 93.88 182 GLN A O 1
ATOM 1408 N N . ASP A 1 183 ? 8.43 -20.828 -1.378 1 94 183 ASP A N 1
ATOM 1409 C CA . ASP A 1 183 ? 9.133 -21.453 -2.498 1 94 183 ASP A CA 1
ATOM 1410 C C . ASP A 1 183 ? 9.25 -20.484 -3.674 1 94 183 ASP A C 1
ATOM 1412 O O . ASP A 1 183 ? 8.328 -20.359 -4.488 1 94 183 ASP A O 1
ATOM 1416 N N . LEU A 1 184 ? 10.406 -19.859 -3.812 1 90.56 184 LEU A N 1
ATOM 1417 C CA . LEU A 1 184 ? 10.625 -18.844 -4.832 1 90.56 184 LEU A CA 1
ATOM 1418 C C . LEU A 1 184 ? 11.078 -19.469 -6.145 1 90.56 184 LEU A C 1
ATOM 1420 O O . LEU A 1 184 ? 11.336 -18.766 -7.121 1 90.56 184 LEU A O 1
ATOM 1424 N N . THR A 1 185 ? 11.086 -20.859 -6.172 1 89.81 185 THR A N 1
ATOM 1425 C CA . THR A 1 185 ? 11.633 -21.531 -7.344 1 89.81 185 THR A CA 1
ATOM 1426 C C . THR A 1 185 ? 10.57 -22.391 -8.023 1 89.81 185 THR A C 1
ATOM 1428 O O . THR A 1 185 ? 10.891 -23.234 -8.867 1 89.81 185 THR A O 1
ATOM 1431 N N . LEU A 1 186 ? 9.352 -22.203 -7.719 1 90.94 186 LEU A N 1
ATOM 1432 C CA . LEU A 1 186 ? 8.273 -23.078 -8.172 1 90.94 186 LEU A CA 1
ATOM 1433 C C . LEU A 1 186 ? 8.242 -23.141 -9.695 1 90.94 186 LEU A C 1
ATOM 1435 O O . LEU A 1 186 ? 7.98 -24.203 -10.258 1 90.94 186 LEU A O 1
ATOM 1439 N N . GLY A 1 187 ? 8.484 -21.984 -10.273 1 86.75 187 GLY A N 1
ATOM 1440 C CA . GLY A 1 187 ? 8.328 -21.906 -11.711 1 86.75 187 GLY A CA 1
ATOM 1441 C C . GLY A 1 187 ? 9.625 -22.094 -12.469 1 86.75 187 GLY A C 1
ATOM 1442 O O . GLY A 1 187 ? 9.656 -22 -13.695 1 86.75 187 GLY A O 1
ATOM 1443 N N . ILE A 1 188 ? 10.648 -22.188 -11.844 1 81.06 188 ILE A N 1
ATOM 1444 C CA . ILE A 1 188 ? 11.914 -22.312 -12.562 1 81.06 188 ILE A CA 1
ATOM 1445 C C . ILE A 1 188 ? 12.555 -23.672 -12.25 1 81.06 188 ILE A C 1
ATOM 1447 O O . ILE A 1 188 ? 13.68 -23.938 -12.672 1 81.06 188 ILE A O 1
ATOM 1451 N N . LYS A 1 189 ? 11.82 -24.438 -11.5 1 68.44 189 LYS A N 1
ATOM 1452 C CA . LYS A 1 189 ? 12.25 -25.812 -11.344 1 68.44 189 LYS A CA 1
ATOM 1453 C C . LYS A 1 189 ? 12 -26.625 -12.617 1 68.44 189 LYS A C 1
ATOM 1455 O O . LYS A 1 189 ? 11.094 -26.312 -13.391 1 68.44 189 LYS A O 1
ATOM 1460 N N . MET B 1 1 ? -15.93 10.352 -20 1 42.72 1 MET B N 1
ATOM 1461 C CA . MET B 1 1 ? -15.547 10.961 -18.719 1 42.72 1 MET B CA 1
ATOM 1462 C C . MET B 1 1 ? -15.562 9.93 -17.594 1 42.72 1 MET B C 1
ATOM 1464 O O . MET B 1 1 ? -16.484 9.125 -17.5 1 42.72 1 MET B O 1
ATOM 1468 N N . ALA B 1 2 ? -14.359 9.727 -17.062 1 55.09 2 ALA B N 1
ATOM 1469 C CA . ALA B 1 2 ? -14.422 8.648 -16.062 1 55.09 2 ALA B CA 1
ATOM 1470 C C . ALA B 1 2 ? -15.461 8.953 -14.992 1 55.09 2 ALA B C 1
ATOM 1472 O O . ALA B 1 2 ? -15.633 10.109 -14.594 1 55.09 2 ALA B O 1
ATOM 1473 N N . ASN B 1 3 ? -16.391 8.078 -14.672 1 78.75 3 ASN B N 1
ATOM 1474 C CA . ASN B 1 3 ? -17.406 8.172 -13.633 1 78.75 3 ASN B CA 1
ATOM 1475 C C . ASN B 1 3 ? -16.797 8.188 -12.234 1 78.75 3 ASN B C 1
ATOM 1477 O O . ASN B 1 3 ? -15.711 7.645 -12.031 1 78.75 3 ASN B O 1
ATOM 1481 N N . TYR B 1 4 ? -17.219 9.219 -11.383 1 83.62 4 TYR B N 1
ATOM 1482 C CA . TYR B 1 4 ? -16.875 9.219 -9.961 1 83.62 4 TYR B CA 1
ATOM 1483 C C . TYR B 1 4 ? -17.875 8.375 -9.164 1 83.62 4 TYR B C 1
ATOM 1485 O O . TYR B 1 4 ? -19.078 8.516 -9.32 1 83.62 4 TYR B O 1
ATOM 1493 N N . PRO B 1 5 ? -17.469 7.547 -8.359 1 89 5 PRO B N 1
ATOM 1494 C CA . PRO B 1 5 ? -16.078 7.152 -8.133 1 89 5 PRO B CA 1
ATOM 1495 C C . PRO B 1 5 ? -15.5 6.34 -9.289 1 89 5 PRO B C 1
ATOM 1497 O O . PRO B 1 5 ? -16.25 5.805 -10.109 1 89 5 PRO B O 1
ATOM 1500 N N . ILE B 1 6 ? -14.195 6.363 -9.359 1 88.06 6 ILE B N 1
ATOM 1501 C CA . ILE B 1 6 ? -13.508 5.59 -10.391 1 88.06 6 ILE B CA 1
ATOM 1502 C C . ILE B 1 6 ? -13.586 4.105 -10.055 1 88.06 6 ILE B C 1
ATOM 1504 O O . ILE B 1 6 ? -13.211 3.691 -8.953 1 88.06 6 ILE B O 1
ATOM 1508 N N . SER B 1 7 ? -14.07 3.42 -10.977 1 83.38 7 SER B N 1
ATOM 1509 C CA . SER B 1 7 ? -14.242 1.985 -10.758 1 83.38 7 SER B CA 1
ATOM 1510 C C . SER B 1 7 ? -12.891 1.275 -10.695 1 83.38 7 SER B C 1
ATOM 1512 O O . SER B 1 7 ? -11.938 1.671 -11.367 1 83.38 7 SER B O 1
ATOM 1514 N N . SER B 1 8 ? -12.75 0.343 -9.758 1 86.69 8 SER B N 1
ATOM 1515 C CA . SER B 1 8 ? -11.578 -0.531 -9.672 1 86.69 8 SER B CA 1
ATOM 1516 C C . SER B 1 8 ? -11.969 -1.925 -9.188 1 86.69 8 SER B C 1
ATOM 1518 O O . SER B 1 8 ? -13.023 -2.104 -8.57 1 86.69 8 SER B O 1
ATOM 1520 N N . THR B 1 9 ? -11.188 -2.863 -9.602 1 93.44 9 THR B N 1
ATOM 1521 C CA . THR B 1 9 ? -11.391 -4.25 -9.195 1 93.44 9 THR B CA 1
ATOM 1522 C C . THR B 1 9 ? -10.445 -4.621 -8.055 1 93.44 9 THR B C 1
ATOM 1524 O O . THR B 1 9 ? -9.289 -4.199 -8.031 1 93.44 9 THR B O 1
ATOM 1527 N N . ARG B 1 10 ? -10.953 -5.305 -7.09 1 97.25 10 ARG B N 1
ATOM 1528 C CA . ARG B 1 10 ? -10.156 -5.934 -6.043 1 97.25 10 ARG B CA 1
ATOM 1529 C C . ARG B 1 10 ? -10.211 -7.453 -6.148 1 97.25 10 ARG B C 1
ATOM 1531 O O . ARG B 1 10 ? -11.297 -8.039 -6.199 1 97.25 10 ARG B O 1
ATOM 1538 N N . VAL B 1 11 ? -9.102 -8.086 -6.188 1 98.06 11 VAL B N 1
ATOM 1539 C CA . VAL B 1 11 ? -9.055 -9.539 -6.219 1 98.06 11 VAL B CA 1
ATOM 1540 C C . VAL B 1 11 ? -8.398 -10.062 -4.945 1 98.06 11 VAL B C 1
ATOM 1542 O O . VAL B 1 11 ? -7.422 -9.484 -4.461 1 98.06 11 VAL B O 1
ATOM 1545 N N . ILE B 1 12 ? -8.977 -11.094 -4.359 1 98.62 12 ILE B N 1
ATOM 1546 C CA . ILE B 1 12 ? -8.461 -11.781 -3.184 1 98.62 12 ILE B CA 1
ATOM 1547 C C . ILE B 1 12 ? -8.117 -13.227 -3.535 1 98.62 12 ILE B C 1
ATOM 1549 O O . ILE B 1 12 ? -8.883 -13.906 -4.223 1 98.62 12 ILE B O 1
ATOM 1553 N N . THR B 1 13 ? -6.945 -13.648 -3.127 1 98.69 13 THR B N 1
ATOM 1554 C CA . THR B 1 13 ? -6.562 -15.031 -3.395 1 98.69 13 THR B CA 1
ATOM 1555 C C . THR B 1 13 ? -6.727 -15.891 -2.143 1 98.69 13 THR B C 1
ATOM 1557 O O . THR B 1 13 ? -6.805 -15.359 -1.029 1 98.69 13 THR B O 1
ATOM 1560 N N . THR B 1 14 ? -6.875 -17.109 -2.387 1 98 14 THR B N 1
ATOM 1561 C CA . THR B 1 14 ? -6.957 -18.141 -1.346 1 98 14 THR B CA 1
ATOM 1562 C C . THR B 1 14 ? -6.453 -19.484 -1.863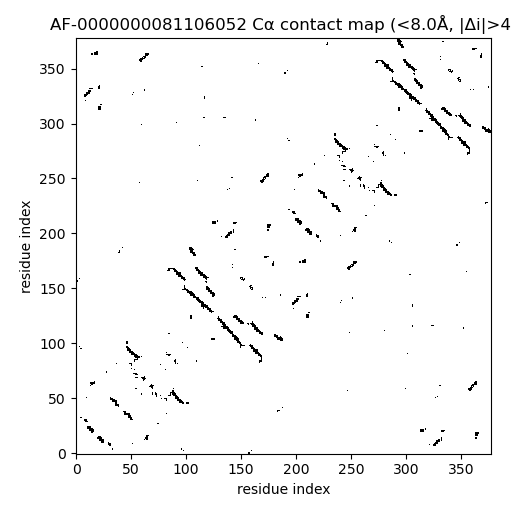 1 98 14 THR B C 1
ATOM 1564 O O . THR B 1 14 ? -5.785 -19.547 -2.896 1 98 14 THR B O 1
ATOM 1567 N N . HIS B 1 15 ? -6.637 -20.516 -1.006 1 97.88 15 HIS B N 1
ATOM 1568 C CA . HIS B 1 15 ? -6.266 -21.859 -1.419 1 97.88 15 HIS B CA 1
ATOM 1569 C C . HIS B 1 15 ? -7.492 -22.766 -1.538 1 97.88 15 HIS B C 1
ATOM 1571 O O . HIS B 1 15 ? -8.414 -22.672 -0.723 1 97.88 15 HIS B O 1
ATOM 1577 N N . ASP B 1 16 ? -7.453 -23.562 -2.594 1 96.38 16 ASP B N 1
ATOM 1578 C CA . ASP B 1 16 ? -8.406 -24.656 -2.654 1 96.38 16 ASP B CA 1
ATOM 1579 C C . ASP B 1 16 ? -8.164 -25.656 -1.529 1 96.38 16 ASP B C 1
ATOM 1581 O O . ASP B 1 16 ? -7.059 -26.188 -1.393 1 96.38 16 ASP B O 1
ATOM 1585 N N . PRO B 1 17 ? -9.148 -25.984 -0.731 1 92 17 PRO B N 1
ATOM 1586 C CA . PRO B 1 17 ? -8.914 -26.828 0.44 1 92 17 PRO B CA 1
ATOM 1587 C C . PRO B 1 17 ? -8.516 -28.25 0.066 1 92 17 PRO B C 1
ATOM 1589 O O . PRO B 1 17 ? -7.848 -28.938 0.848 1 92 17 PRO B O 1
ATOM 1592 N N . GLU B 1 18 ? -8.953 -28.703 -1.108 1 91.81 18 GLU B N 1
ATOM 1593 C CA . GLU B 1 18 ? -8.664 -30.078 -1.51 1 91.81 18 GLU B CA 1
ATOM 1594 C C . GLU B 1 18 ? -7.281 -30.203 -2.139 1 91.81 18 GLU B C 1
ATOM 1596 O O . GLU B 1 18 ? -6.461 -31 -1.702 1 91.81 18 GLU B O 1
ATOM 1601 N N . SER B 1 19 ? -7.004 -29.344 -3.096 1 94.69 19 SER B N 1
ATOM 1602 C CA . SER B 1 19 ? -5.773 -29.469 -3.863 1 94.69 19 SER B CA 1
ATOM 1603 C C . SER B 1 19 ? -4.629 -28.703 -3.213 1 94.69 19 SER B C 1
ATOM 1605 O O . SER B 1 19 ? -3.457 -28.969 -3.48 1 94.69 19 SER B O 1
ATOM 1607 N N . GLY B 1 20 ? -4.996 -27.656 -2.434 1 94.88 20 GLY B N 1
ATOM 1608 C CA . GLY B 1 20 ? -3.99 -26.781 -1.86 1 94.88 20 GLY B CA 1
ATOM 1609 C C . GLY B 1 20 ? -3.471 -25.75 -2.842 1 94.88 20 GLY B C 1
ATOM 1610 O O . GLY B 1 20 ? -2.664 -24.891 -2.479 1 94.88 20 GLY B O 1
ATOM 1611 N N . LYS B 1 21 ? -3.963 -25.766 -4.039 1 97.31 21 LYS B N 1
ATOM 1612 C CA . LYS B 1 21 ? -3.537 -24.812 -5.055 1 97.31 21 LYS B CA 1
ATOM 1613 C C . LYS B 1 21 ? -4.164 -23.438 -4.816 1 97.31 21 LYS B C 1
ATOM 1615 O O . LYS B 1 21 ? -5.219 -23.328 -4.188 1 97.31 21 LYS B O 1
ATOM 1620 N N . ALA B 1 22 ? -3.453 -22.422 -5.254 1 98.38 22 ALA B N 1
ATOM 1621 C CA . ALA B 1 22 ? -3.982 -21.062 -5.172 1 98.38 22 ALA B CA 1
ATOM 1622 C C . ALA B 1 22 ? -5.195 -20.891 -6.078 1 98.38 22 ALA B C 1
ATOM 1624 O O . ALA B 1 22 ? -5.195 -21.359 -7.223 1 98.38 22 ALA B O 1
ATOM 1625 N N . VAL B 1 23 ? -6.18 -20.234 -5.582 1 98.44 23 VAL B N 1
ATOM 1626 C CA . VAL B 1 23 ? -7.371 -19.859 -6.336 1 98.44 23 VAL B CA 1
ATOM 1627 C C . VAL B 1 23 ? -7.832 -18.469 -5.934 1 98.44 23 VAL B C 1
ATOM 1629 O O . VAL B 1 23 ? -7.32 -17.891 -4.969 1 98.44 23 VAL B O 1
ATOM 1632 N N . PHE B 1 24 ? -8.703 -17.891 -6.719 1 98.25 24 PHE B N 1
ATOM 1633 C CA . PHE B 1 24 ? -9.289 -16.609 -6.363 1 98.25 24 PHE B CA 1
ATOM 1634 C C . PHE B 1 24 ? -10.469 -16.797 -5.41 1 98.25 24 PHE B C 1
ATOM 1636 O O . PHE B 1 24 ? -11.266 -17.719 -5.578 1 98.25 24 PHE B O 1
ATOM 1643 N N . GLU B 1 25 ? -10.516 -15.977 -4.387 1 97.5 25 GLU B N 1
ATOM 1644 C CA . GLU B 1 25 ? -11.648 -15.961 -3.473 1 97.5 25 GLU B CA 1
ATOM 1645 C C . GLU B 1 25 ? -12.93 -15.531 -4.191 1 97.5 25 GLU B C 1
ATOM 1647 O O . GLU B 1 25 ? -12.961 -14.492 -4.848 1 97.5 25 GLU B O 1
ATOM 1652 N N . GLN B 1 26 ? -13.953 -16.297 -4.039 1 94.12 26 GLN B N 1
ATOM 1653 C CA . GLN B 1 26 ? -15.164 -16.062 -4.816 1 94.12 26 GLN B CA 1
ATOM 1654 C C . GLN B 1 26 ? -16.297 -15.562 -3.924 1 94.12 26 GLN B C 1
ATOM 1656 O O . GLN B 1 26 ? -17.328 -15.102 -4.422 1 94.12 26 GLN B O 1
ATOM 1661 N N . ASN B 1 27 ? -16.156 -15.625 -2.658 1 91.88 27 ASN B N 1
ATOM 1662 C CA . ASN B 1 27 ? -17.25 -15.305 -1.752 1 91.88 27 ASN B CA 1
ATOM 1663 C C . ASN B 1 27 ? -17.203 -13.859 -1.285 1 91.88 27 ASN B C 1
ATOM 1665 O O . ASN B 1 27 ? -17.906 -13.477 -0.345 1 91.88 27 ASN B O 1
ATOM 1669 N N . VAL B 1 28 ? -16.359 -13.062 -1.756 1 92.38 28 VAL B N 1
ATOM 1670 C CA . VAL B 1 28 ? -16.297 -11.625 -1.522 1 92.38 28 VAL B CA 1
ATOM 1671 C C . VAL B 1 28 ? -16.453 -10.883 -2.844 1 92.38 28 VAL B C 1
ATOM 1673 O O . VAL B 1 28 ? -15.75 -11.164 -3.816 1 92.38 28 VAL B O 1
ATOM 1676 N N . ASP B 1 29 ? -17.375 -9.977 -2.879 1 91.62 29 ASP B N 1
ATOM 1677 C CA . ASP B 1 29 ? -17.578 -9.188 -4.09 1 91.62 29 ASP B CA 1
ATOM 1678 C C . ASP B 1 29 ? -16.281 -8.516 -4.527 1 91.62 29 ASP B C 1
ATOM 1680 O O . ASP B 1 29 ? -15.531 -7.996 -3.693 1 91.62 29 ASP B O 1
ATOM 1684 N N . SER B 1 30 ? -15.992 -8.523 -5.855 1 91.88 30 SER B N 1
ATOM 1685 C CA . SER B 1 30 ? -14.766 -7.941 -6.391 1 91.88 30 SER B CA 1
ATOM 1686 C C . SER B 1 30 ? -14.828 -6.418 -6.383 1 91.88 30 SER B C 1
ATOM 1688 O O . SER B 1 30 ? -13.789 -5.75 -6.453 1 91.88 30 SER B O 1
ATOM 1690 N N . SER B 1 31 ? -15.992 -5.961 -6.395 1 88.88 31 SER B N 1
ATOM 1691 C CA . SER B 1 31 ? -16.156 -4.516 -6.254 1 88.88 31 SER B CA 1
ATOM 1692 C C . SER B 1 31 ? -16.188 -4.105 -4.785 1 88.88 31 SER B C 1
ATOM 1694 O O . SER B 1 31 ? -16.875 -4.734 -3.975 1 88.88 31 SER B O 1
ATOM 1696 N N . VAL B 1 32 ? -15.375 -3.115 -4.477 1 86.88 32 VAL B N 1
ATOM 1697 C CA . VAL B 1 32 ? -15.391 -2.588 -3.117 1 86.88 32 VAL B CA 1
ATOM 1698 C C . VAL B 1 32 ? -16.234 -1.323 -3.062 1 86.88 32 VAL B C 1
ATOM 1700 O O . VAL B 1 32 ? -15.992 -0.369 -3.805 1 86.88 32 VAL B O 1
ATOM 1703 N N . PRO B 1 33 ? -17.219 -1.304 -2.209 1 86.88 33 PRO B N 1
ATOM 1704 C CA . PRO B 1 33 ? -18.047 -0.101 -2.135 1 86.88 33 PRO B CA 1
ATOM 1705 C C . PRO B 1 33 ? -17.281 1.111 -1.603 1 86.88 33 PRO B C 1
ATOM 1707 O O . PRO B 1 33 ? -16.453 0.975 -0.71 1 86.88 33 PRO B O 1
ATOM 1710 N N . PHE B 1 34 ? -17.578 2.178 -2.266 1 92.62 34 PHE B N 1
ATOM 1711 C CA . PHE B 1 34 ? -17.062 3.436 -1.734 1 92.62 34 PHE B CA 1
ATOM 1712 C C . PHE B 1 34 ? -18.047 4.031 -0.727 1 92.62 34 PHE B C 1
ATOM 1714 O O . PHE B 1 34 ? -19.25 3.986 -0.929 1 92.62 34 PHE B O 1
ATOM 1721 N N . GLU B 1 35 ? -17.453 4.543 0.332 1 92.94 35 GLU B N 1
ATOM 1722 C CA . GLU B 1 35 ? -18.188 5.289 1.349 1 92.94 35 GLU B CA 1
ATOM 1723 C C . GLU B 1 35 ? -17.594 6.672 1.563 1 92.94 35 GLU B C 1
ATOM 1725 O O . GLU B 1 35 ? -16.438 6.922 1.18 1 92.94 35 GLU B O 1
ATOM 1730 N N . LYS B 1 36 ? -18.422 7.516 2.109 1 91.94 36 LYS B N 1
ATOM 1731 C CA . LYS B 1 36 ? -17.891 8.812 2.502 1 91.94 36 LYS B CA 1
ATOM 1732 C C . LYS B 1 36 ? -16.844 8.672 3.602 1 91.94 36 LYS B C 1
ATOM 1734 O O . LYS B 1 36 ? -17.031 7.906 4.551 1 91.94 36 LYS B O 1
ATOM 1739 N N . PHE B 1 37 ? -15.703 9.266 3.342 1 90.56 37 PHE B N 1
ATOM 1740 C CA . PHE B 1 37 ? -14.719 9.266 4.418 1 90.56 37 PHE B CA 1
ATOM 1741 C C . PHE B 1 37 ? -15.258 9.984 5.648 1 90.56 37 PHE B C 1
ATOM 1743 O O . PHE B 1 37 ? -15.734 11.117 5.551 1 90.56 37 PHE B O 1
ATOM 1750 N N . PRO B 1 38 ? -15.117 9.344 6.742 1 82.56 38 PRO B N 1
ATOM 1751 C CA . PRO B 1 38 ? -15.703 9.961 7.934 1 82.56 38 PRO B CA 1
ATOM 1752 C C . PRO B 1 38 ? -14.945 11.211 8.383 1 82.56 38 PRO B C 1
ATOM 1754 O O . PRO B 1 38 ? -13.711 11.203 8.438 1 82.56 38 PRO B O 1
ATOM 1757 N N . VAL B 1 39 ? -15.641 12.281 8.492 1 80.56 39 VAL B N 1
ATOM 1758 C CA . VAL B 1 39 ? -15.078 13.531 9.008 1 80.56 39 VAL B CA 1
ATOM 1759 C C . VAL B 1 39 ? -15.773 13.906 10.312 1 80.56 39 VAL B C 1
ATOM 1761 O O . VAL B 1 39 ? -16.922 13.539 10.539 1 80.56 39 VAL B O 1
ATOM 1764 N N . PRO B 1 40 ? -14.938 14.555 11.156 1 75.25 40 PRO B N 1
ATOM 1765 C CA . PRO B 1 40 ? -15.625 15.031 12.359 1 75.25 40 PRO B CA 1
ATOM 1766 C C . PRO B 1 40 ? -16.875 15.844 12.039 1 75.25 40 PRO B C 1
ATOM 1768 O O . PRO B 1 40 ? -16.984 16.406 10.945 1 75.25 40 PRO B O 1
ATOM 1771 N N . THR B 1 41 ? -17.703 15.875 13.062 1 68.88 41 THR B N 1
ATOM 1772 C CA . THR B 1 41 ? -19.047 16.438 12.945 1 68.88 41 THR B CA 1
ATOM 1773 C C . THR B 1 41 ? -19 17.906 12.562 1 68.88 41 THR B C 1
ATOM 1775 O O . THR B 1 41 ? -18.125 18.641 13.039 1 68.88 41 THR B O 1
ATOM 1778 N N . GLY B 1 42 ? -19.828 18.328 11.664 1 68.75 42 GLY B N 1
ATOM 1779 C CA . GLY B 1 42 ? -20.078 19.703 11.281 1 68.75 42 GLY B CA 1
ATOM 1780 C C . GLY B 1 42 ? -19.562 20.031 9.891 1 68.75 42 GLY B C 1
ATOM 1781 O O . GLY B 1 42 ? -19.75 21.156 9.406 1 68.75 42 GLY B O 1
ATOM 1782 N N . ARG B 1 43 ? -18.828 19.172 9.328 1 78.44 43 ARG B N 1
ATOM 1783 C CA . ARG B 1 43 ? -18.422 19.422 7.945 1 78.44 43 ARG B CA 1
ATOM 1784 C C . ARG B 1 43 ? -18.812 18.25 7.051 1 78.44 43 ARG B C 1
ATOM 1786 O O . ARG B 1 43 ? -18.875 17.094 7.512 1 78.44 43 ARG B O 1
ATOM 1793 N N . PRO B 1 44 ? -19.172 18.562 5.906 1 85 44 PRO B N 1
ATOM 1794 C CA . PRO B 1 44 ? -19.453 17.469 4.969 1 85 44 PRO B CA 1
ATOM 1795 C C . PRO B 1 44 ? -18.188 16.703 4.578 1 85 44 PRO B C 1
ATOM 1797 O O . PRO B 1 44 ? -17.094 17.266 4.59 1 85 44 PRO B O 1
ATOM 1800 N N . PRO B 1 45 ? -18.406 15.453 4.262 1 89.31 45 PRO B N 1
ATOM 1801 C CA . PRO B 1 45 ? -17.25 14.719 3.754 1 89.31 45 PRO B CA 1
ATOM 1802 C C . PRO B 1 45 ? -16.703 15.297 2.451 1 89.31 45 PRO B C 1
ATOM 1804 O O . PRO B 1 45 ? -17.469 15.773 1.612 1 89.31 45 PRO B O 1
ATOM 1807 N N . THR B 1 46 ? -15.422 15.273 2.285 1 93.69 46 THR B N 1
ATOM 1808 C CA . THR B 1 46 ? -14.781 15.844 1.106 1 93.69 46 THR B CA 1
ATOM 1809 C C . THR B 1 46 ? -14.078 14.758 0.289 1 93.69 46 THR B C 1
ATOM 1811 O O . THR B 1 46 ? -13.453 15.055 -0.729 1 93.69 46 THR B O 1
ATOM 1814 N N . SER B 1 47 ? -14.141 13.539 0.77 1 95.5 47 SER B N 1
ATOM 1815 C CA . SER B 1 47 ? -13.5 12.414 0.104 1 95.5 47 SER B CA 1
ATOM 1816 C C . SER B 1 47 ? -14.281 11.125 0.331 1 95.5 47 SER B C 1
ATOM 1818 O O . SER B 1 47 ? -15.18 11.07 1.176 1 95.5 47 SER B O 1
ATOM 1820 N N . ASP B 1 48 ? -14.047 10.203 -0.483 1 95.5 48 ASP B N 1
ATOM 1821 C CA . ASP B 1 48 ? -14.594 8.852 -0.365 1 95.5 48 ASP B CA 1
ATOM 1822 C C . ASP B 1 48 ? -13.492 7.828 -0.132 1 95.5 48 ASP B C 1
ATOM 1824 O O . ASP B 1 48 ? -12.328 8.086 -0.441 1 95.5 48 ASP B O 1
ATOM 1828 N N . TYR B 1 49 ? -13.898 6.738 0.488 1 95.81 49 TYR B N 1
ATOM 1829 C CA . TYR B 1 49 ? -12.914 5.68 0.666 1 95.81 49 TYR B CA 1
ATOM 1830 C C . TYR B 1 49 ? -13.531 4.312 0.404 1 95.81 49 TYR B C 1
ATOM 1832 O O . TYR B 1 49 ? -14.742 4.133 0.549 1 95.81 49 TYR B O 1
ATOM 1840 N N . ALA B 1 50 ? -12.711 3.402 -0.106 1 96.06 50 ALA B N 1
ATOM 1841 C CA . ALA B 1 50 ? -13.031 1.985 -0.261 1 96.06 50 ALA B CA 1
ATOM 1842 C C . ALA B 1 50 ? -12.047 1.115 0.522 1 96.06 50 ALA B C 1
ATOM 1844 O O . ALA B 1 50 ? -10.852 1.104 0.233 1 96.06 50 ALA B O 1
ATOM 1845 N N . LEU B 1 51 ? -12.555 0.395 1.582 1 96.81 51 LEU B N 1
ATOM 1846 C CA . LEU B 1 51 ? -11.719 -0.535 2.34 1 96.81 51 LEU B CA 1
ATOM 1847 C C . LEU B 1 51 ? -11.453 -1.804 1.537 1 96.81 51 LEU B C 1
ATOM 1849 O O . LEU B 1 51 ? -12.297 -2.699 1.483 1 96.81 51 LEU B O 1
ATOM 1853 N N . ALA B 1 52 ? -10.312 -1.883 0.947 1 97.38 52 ALA B N 1
ATOM 1854 C CA . ALA B 1 52 ? -10 -2.99 0.047 1 97.38 52 ALA B CA 1
ATOM 1855 C C . ALA B 1 52 ? -9.789 -4.285 0.825 1 97.38 52 ALA B C 1
ATOM 1857 O O . ALA B 1 52 ? -10.102 -5.371 0.332 1 97.38 52 ALA B O 1
ATOM 1858 N N . TYR B 1 53 ? -9.133 -4.207 2.021 1 98.25 53 TYR B N 1
ATOM 1859 C CA . TYR B 1 53 ? -8.93 -5.355 2.898 1 98.25 53 TYR B CA 1
ATOM 1860 C C . TYR B 1 53 ? -8.492 -4.91 4.285 1 98.25 53 TYR B C 1
ATOM 1862 O O . TYR B 1 53 ? -8.086 -3.76 4.477 1 98.25 53 TYR B O 1
ATOM 1870 N N . SER B 1 54 ? -8.586 -5.75 5.254 1 98.06 54 SER B N 1
ATOM 1871 C CA . SER B 1 54 ? -8.078 -5.492 6.598 1 98.06 54 SER B CA 1
ATOM 1872 C C . SER B 1 54 ? -7.75 -6.793 7.32 1 98.06 54 SER B C 1
ATOM 1874 O O . SER B 1 54 ? -8.352 -7.836 7.047 1 98.06 54 SER B O 1
ATOM 1876 N N . THR B 1 55 ? -6.777 -6.727 8.133 1 98.06 55 THR B N 1
ATOM 1877 C CA . THR B 1 55 ? -6.402 -7.816 9.023 1 98.06 55 THR B CA 1
ATOM 1878 C C . THR B 1 55 ? -6.523 -7.391 10.477 1 98.06 55 THR B C 1
ATOM 1880 O O . THR B 1 55 ? -6.531 -6.195 10.781 1 98.06 55 THR B O 1
ATOM 1883 N N . THR B 1 56 ? -6.531 -8.43 11.438 1 97.25 56 THR B N 1
ATOM 1884 C CA . THR B 1 56 ? -6.746 -8.078 12.836 1 97.25 56 THR B CA 1
ATOM 1885 C C . THR B 1 56 ? -5.637 -8.648 13.719 1 97.25 56 THR B C 1
ATOM 1887 O O . THR B 1 56 ? -5.629 -8.445 14.93 1 97.25 56 THR B O 1
ATOM 1890 N N . THR B 1 57 ? -4.742 -9.367 13.109 1 97.31 57 THR B N 1
ATOM 1891 C CA . THR B 1 57 ? -3.633 -9.977 13.836 1 97.31 57 THR B CA 1
ATOM 1892 C C . THR B 1 57 ? -2.309 -9.695 13.125 1 97.31 57 THR B C 1
ATOM 1894 O O . THR B 1 57 ? -2.283 -9.422 11.93 1 97.31 57 THR B O 1
ATOM 1897 N N . PHE B 1 58 ? -1.256 -9.789 13.859 1 97.69 58 PHE B N 1
ATOM 1898 C CA . PHE B 1 58 ? 0.105 -9.688 13.344 1 97.69 58 PHE B CA 1
ATOM 1899 C C . PHE B 1 58 ? 1.047 -10.602 14.117 1 97.69 58 PHE B C 1
ATOM 1901 O O . PHE B 1 58 ? 1.118 -10.531 15.344 1 97.69 58 PHE B O 1
ATOM 1908 N N . PRO B 1 59 ? 1.857 -11.547 13.516 1 97.69 59 PRO B N 1
ATOM 1909 C CA . PRO B 1 59 ? 1.67 -11.859 12.094 1 97.69 59 PRO B CA 1
ATOM 1910 C C . PRO B 1 59 ? 0.223 -12.203 11.75 1 97.69 59 PRO B C 1
ATOM 1912 O O . PRO B 1 59 ? -0.557 -12.562 12.641 1 97.69 59 PRO B O 1
ATOM 1915 N N . VAL B 1 60 ? -0.104 -11.984 10.422 1 98.25 60 VAL B N 1
ATOM 1916 C CA . VAL B 1 60 ? -1.462 -12.281 9.984 1 98.25 60 VAL B CA 1
ATOM 1917 C C . VAL B 1 60 ? -1.761 -13.766 10.195 1 98.25 60 VAL B C 1
ATOM 1919 O O . VAL B 1 60 ? -0.92 -14.617 9.906 1 98.25 60 VAL B O 1
ATOM 1922 N N . GLN B 1 61 ? -2.969 -14.07 10.625 1 97.69 61 GLN B N 1
ATOM 1923 C CA . GLN B 1 61 ? -3.367 -15.438 10.945 1 97.69 61 GLN B CA 1
ATOM 1924 C C . GLN B 1 61 ? -4.648 -15.828 10.203 1 97.69 61 GLN B C 1
ATOM 1926 O O . GLN B 1 61 ? -5.348 -14.961 9.672 1 97.69 61 GLN B O 1
ATOM 1931 N N . GLY B 1 62 ? -4.906 -17.125 10.164 1 97.06 62 GLY B N 1
ATOM 1932 C CA . GLY B 1 62 ? -6.188 -17.641 9.711 1 97.06 62 GLY B CA 1
ATOM 1933 C C . GLY B 1 62 ? -6.281 -17.75 8.203 1 97.06 62 GLY B C 1
ATOM 1934 O O . GLY B 1 62 ? -7.375 -17.688 7.637 1 97.06 62 GLY B O 1
ATOM 1935 N N . LEU B 1 63 ? -5.141 -17.938 7.512 1 98 63 LEU B N 1
ATOM 1936 C CA . LEU B 1 63 ? -5.129 -17.938 6.055 1 98 63 LEU B CA 1
ATOM 1937 C C . LEU B 1 63 ? -5.402 -19.344 5.516 1 98 63 LEU B C 1
ATOM 1939 O O . LEU B 1 63 ? -5.621 -19.516 4.316 1 98 63 LEU B O 1
ATOM 1943 N N . SER B 1 64 ? -5.383 -20.375 6.398 1 97.56 64 SER B N 1
ATOM 1944 C CA . SER B 1 64 ? -5.664 -21.734 5.949 1 97.56 64 SER B CA 1
ATOM 1945 C C . SER B 1 64 ? -7.082 -21.859 5.398 1 97.56 64 SER B C 1
ATOM 1947 O O . SER B 1 64 ? -8.023 -21.328 5.984 1 97.56 64 SER B O 1
ATOM 1949 N N . PRO B 1 65 ? -7.195 -22.547 4.258 1 95.56 65 PRO B N 1
ATOM 1950 C CA . PRO B 1 65 ? -8.5 -22.578 3.588 1 95.56 65 PRO B CA 1
ATOM 1951 C C . PRO B 1 65 ? -9.578 -23.266 4.43 1 95.56 65 PRO B C 1
ATOM 1953 O O . PRO B 1 65 ? -10.773 -23.047 4.199 1 95.56 65 PRO B O 1
ATOM 1956 N N . SER B 1 66 ? -9.242 -24.062 5.363 1 92 66 SER B N 1
ATOM 1957 C CA . SER B 1 66 ? -10.227 -24.719 6.211 1 92 66 SER B CA 1
ATOM 1958 C C . SER B 1 66 ? -10.969 -23.719 7.082 1 92 66 SER B C 1
ATOM 1960 O O . SER B 1 66 ? -12.133 -23.938 7.422 1 92 66 SER B O 1
ATOM 1962 N N . THR B 1 67 ? -10.352 -22.641 7.422 1 91.56 67 THR B N 1
ATOM 1963 C CA . THR B 1 67 ? -10.977 -21.656 8.305 1 91.56 67 THR B CA 1
ATOM 1964 C C . THR B 1 67 ? -11.211 -20.344 7.562 1 91.56 67 THR B C 1
ATOM 1966 O O . THR B 1 67 ? -12.289 -19.75 7.672 1 91.56 67 THR B O 1
ATOM 1969 N N . ASN B 1 68 ? -10.195 -19.953 6.781 1 95.75 68 ASN B N 1
ATOM 1970 C CA . ASN B 1 68 ? -10.281 -18.703 6.02 1 95.75 68 ASN B CA 1
ATOM 1971 C C . ASN B 1 68 ? -10.711 -17.531 6.898 1 95.75 68 ASN B C 1
ATOM 1973 O O . ASN B 1 68 ? -11.602 -16.766 6.527 1 95.75 68 ASN B O 1
ATOM 1977 N N . GLN B 1 69 ? -10.117 -17.516 8.078 1 96.62 69 GLN B N 1
ATOM 1978 C CA . GLN B 1 69 ? -10.594 -16.641 9.148 1 96.62 69 GLN B CA 1
ATOM 1979 C C . GLN B 1 69 ? -10.367 -15.172 8.812 1 96.62 69 GLN B C 1
ATOM 1981 O O . GLN B 1 69 ? -11.188 -14.32 9.156 1 96.62 69 GLN B O 1
ATOM 1986 N N . ASP B 1 70 ? -9.273 -14.828 8.227 1 97.56 70 ASP B N 1
ATOM 1987 C CA . ASP B 1 70 ? -8.984 -13.43 7.91 1 97.56 70 ASP B CA 1
ATOM 1988 C C . ASP B 1 70 ? -10 -12.875 6.914 1 97.56 70 ASP B C 1
ATOM 1990 O O . ASP B 1 70 ? -10.391 -11.711 7.004 1 97.56 70 ASP B O 1
ATOM 1994 N N . VAL B 1 71 ? -10.445 -13.688 5.977 1 97.62 71 VAL B N 1
ATOM 1995 C CA . VAL B 1 71 ? -11.469 -13.258 5.023 1 97.62 71 VAL B CA 1
ATOM 1996 C C . VAL B 1 71 ? -12.781 -13.008 5.75 1 97.62 71 VAL B C 1
ATOM 1998 O O . VAL B 1 71 ? -13.477 -12.023 5.473 1 97.62 71 VAL B O 1
ATOM 2001 N N . GLU B 1 72 ? -13.109 -13.922 6.668 1 96.44 72 GLU B N 1
ATOM 2002 C CA . GLU B 1 72 ? -14.336 -13.734 7.434 1 96.44 72 GLU B CA 1
ATOM 2003 C C . GLU B 1 72 ? -14.273 -12.461 8.273 1 96.44 72 GLU B C 1
ATOM 2005 O O . GLU B 1 72 ? -15.266 -11.742 8.398 1 96.44 72 GLU B O 1
ATOM 2010 N N . GLN B 1 73 ? -13.188 -12.25 8.859 1 95.75 73 GLN B N 1
ATOM 2011 C CA . GLN B 1 73 ? -13 -11.023 9.633 1 95.75 73 GLN B CA 1
ATOM 2012 C C . GLN B 1 73 ? -13.133 -9.789 8.75 1 95.75 73 GLN B C 1
ATOM 2014 O O . GLN B 1 73 ? -13.734 -8.789 9.156 1 95.75 73 GLN B O 1
ATOM 2019 N N . TYR B 1 74 ? -12.578 -9.852 7.586 1 96.69 74 TYR B N 1
ATOM 2020 C CA . TYR B 1 74 ? -12.703 -8.75 6.633 1 96.69 74 TYR B CA 1
ATOM 2021 C C . TYR B 1 74 ? -14.164 -8.516 6.266 1 96.69 74 TYR B C 1
ATOM 2023 O O . TYR B 1 74 ? -14.633 -7.379 6.262 1 96.69 74 TYR B O 1
ATOM 2031 N N . LYS B 1 75 ? -14.875 -9.57 5.977 1 94.88 75 LYS B N 1
ATOM 2032 C CA . LYS B 1 75 ? -16.297 -9.438 5.664 1 94.88 75 LYS B CA 1
ATOM 2033 C C . LYS B 1 75 ? -17.047 -8.734 6.793 1 94.88 75 LYS B C 1
ATOM 2035 O O . LYS B 1 75 ? -17.906 -7.891 6.543 1 94.88 75 LYS B O 1
ATOM 2040 N N . SER B 1 76 ? -16.719 -9.094 7.969 1 94.44 76 SER B N 1
ATOM 2041 C CA . SER B 1 76 ? -17.328 -8.469 9.133 1 94.44 76 SER B CA 1
ATOM 2042 C C . SER B 1 76 ? -17 -6.98 9.195 1 94.44 76 SER B C 1
ATOM 2044 O O . SER B 1 76 ? -17.844 -6.168 9.578 1 94.44 76 SER B O 1
ATOM 2046 N N . SER B 1 77 ? -15.75 -6.613 8.891 1 93.56 77 SER B N 1
ATOM 2047 C CA . SER B 1 77 ? -15.336 -5.219 8.914 1 93.56 77 SER B CA 1
ATOM 2048 C C . SER B 1 77 ? -16.141 -4.375 7.941 1 93.56 77 SER B C 1
ATOM 2050 O O . SER B 1 77 ? -16.328 -3.174 8.148 1 93.56 77 SER B O 1
ATOM 2052 N N . LEU B 1 78 ? -16.656 -4.984 6.871 1 92.25 78 LEU B N 1
ATOM 2053 C CA . LEU B 1 78 ? -17.438 -4.27 5.867 1 92.25 78 LEU B CA 1
ATOM 2054 C C . LEU B 1 78 ? -18.797 -3.861 6.418 1 92.25 78 LEU B C 1
ATOM 2056 O O . LEU B 1 78 ? -19.469 -2.994 5.852 1 92.25 78 LEU B O 1
ATOM 2060 N N . GLN B 1 79 ? -19.188 -4.453 7.52 1 91.12 79 GLN B N 1
ATOM 2061 C CA . GLN B 1 79 ? -20.469 -4.113 8.148 1 91.12 79 GLN B CA 1
ATOM 2062 C C . GLN B 1 79 ? -20.312 -2.924 9.094 1 91.12 79 GLN B C 1
ATOM 2064 O O . GLN B 1 79 ? -21.297 -2.271 9.445 1 91.12 79 GLN B O 1
ATOM 2069 N N . ASN B 1 80 ? -19.188 -2.695 9.594 1 88.94 80 ASN B N 1
ATOM 2070 C CA . ASN B 1 80 ? -18.781 -1.556 10.414 1 88.94 80 ASN B CA 1
ATOM 2071 C C . ASN B 1 80 ? -17.531 -0.882 9.875 1 88.94 80 ASN B C 1
ATOM 2073 O O . ASN B 1 80 ? -16.469 -0.938 10.508 1 88.94 80 ASN B O 1
ATOM 2077 N N . LEU B 1 81 ? -17.703 -0.151 8.891 1 91.31 81 LEU B N 1
ATOM 2078 C CA . LEU B 1 81 ? -16.625 0.298 8.031 1 91.31 81 LEU B CA 1
ATOM 2079 C C . LEU B 1 81 ? -15.805 1.389 8.719 1 91.31 81 LEU B C 1
ATOM 2081 O O . LEU B 1 81 ? -16.359 2.303 9.32 1 91.31 81 LEU B O 1
ATOM 2085 N N . SER B 1 82 ? -14.547 1.204 8.734 1 89.88 82 SER B N 1
ATOM 2086 C CA . SER B 1 82 ? -13.555 2.207 9.102 1 89.88 82 SER B CA 1
ATOM 2087 C C . SER B 1 82 ? -12.414 2.26 8.086 1 89.88 82 SER B C 1
ATOM 2089 O O . SER B 1 82 ? -11.953 1.221 7.609 1 89.88 82 SER B O 1
ATOM 2091 N N . PRO B 1 83 ? -11.992 3.467 7.746 1 90.12 83 PRO B N 1
ATOM 2092 C CA . PRO B 1 83 ? -10.867 3.566 6.805 1 90.12 83 PRO B CA 1
ATOM 2093 C C . PRO B 1 83 ? -9.523 3.297 7.469 1 90.12 83 PRO B C 1
ATOM 2095 O O . PRO B 1 83 ? -8.508 3.15 6.777 1 90.12 83 PRO B O 1
ATOM 2098 N N . LEU B 1 84 ? -9.469 3.254 8.766 1 93.19 84 LEU B N 1
ATOM 2099 C CA . LEU B 1 84 ? -8.211 3.133 9.5 1 93.19 84 LEU B CA 1
ATOM 2100 C C . LEU B 1 84 ? -7.941 1.682 9.883 1 93.19 84 LEU B C 1
ATOM 2102 O O . LEU B 1 84 ? -8.797 0.817 9.695 1 93.19 84 LEU B O 1
ATOM 2106 N N . ASN B 1 85 ? -6.738 1.458 10.328 1 95.44 85 ASN B N 1
ATOM 2107 C CA . ASN B 1 85 ? -6.348 0.109 10.727 1 95.44 85 ASN B CA 1
ATOM 2108 C C . ASN B 1 85 ? -7.121 -0.364 11.953 1 95.44 85 ASN B C 1
ATOM 2110 O O . ASN B 1 85 ? -7.414 0.427 12.852 1 95.44 85 ASN B O 1
ATOM 2114 N N . PRO B 1 86 ? -7.332 -1.721 12 1 94.5 86 PRO B N 1
ATOM 2115 C CA . PRO B 1 86 ? -7.727 -2.301 13.289 1 94.5 86 PRO B CA 1
ATOM 2116 C C . PRO B 1 86 ? -6.582 -2.336 14.297 1 94.5 86 PRO B C 1
ATOM 2118 O O . PRO B 1 86 ? -5.414 -2.322 13.906 1 94.5 86 PRO B O 1
ATOM 2121 N N . ASP B 1 87 ? -6.848 -2.424 15.609 1 88.81 87 ASP B N 1
ATOM 2122 C CA . ASP B 1 87 ? -5.844 -2.398 16.672 1 88.81 87 ASP B CA 1
ATOM 2123 C C . ASP B 1 87 ? -4.809 -3.506 16.469 1 88.81 87 ASP B C 1
ATOM 2125 O O . ASP B 1 87 ? -3.617 -3.297 16.703 1 88.81 87 ASP B O 1
ATOM 2129 N N . GLY B 1 88 ? -5.18 -4.637 15.992 1 94.5 88 GLY B N 1
ATOM 2130 C CA . GLY B 1 88 ? -4.281 -5.781 15.93 1 94.5 88 GLY B CA 1
ATOM 2131 C C . GLY B 1 88 ? -3.826 -6.105 14.516 1 94.5 88 GLY B C 1
ATOM 2132 O O . GLY B 1 88 ? -3.188 -7.137 14.289 1 94.5 88 GLY B O 1
ATOM 2133 N N . GLY B 1 89 ? -4.121 -5.145 13.57 1 97.88 89 GLY B N 1
ATOM 2134 C CA . GLY B 1 89 ? -3.783 -5.461 12.195 1 97.88 89 GLY B CA 1
ATOM 2135 C C . GLY B 1 89 ? -3.646 -4.234 11.312 1 97.88 89 GLY B C 1
ATOM 2136 O O . GLY B 1 89 ? -3.365 -3.139 11.805 1 97.88 89 GLY B O 1
ATOM 2137 N N . THR B 1 90 ? -3.643 -4.496 10.039 1 98.56 90 THR B N 1
ATOM 2138 C CA . THR B 1 90 ? -3.445 -3.461 9.039 1 98.56 90 THR B CA 1
ATOM 2139 C C . THR B 1 90 ? -4.688 -3.312 8.164 1 98.56 90 THR B C 1
ATOM 2141 O O . THR B 1 90 ? -5.598 -4.145 8.219 1 98.56 90 THR B O 1
ATOM 2144 N N . ALA B 1 91 ? -4.758 -2.246 7.473 1 98.31 91 ALA B N 1
ATOM 2145 C CA . ALA B 1 91 ? -5.824 -2.027 6.5 1 98.31 91 ALA B CA 1
ATOM 2146 C C . ALA B 1 91 ? -5.285 -1.377 5.23 1 98.31 91 ALA B C 1
ATOM 2148 O O . ALA B 1 91 ? -4.438 -0.483 5.293 1 98.31 91 ALA B O 1
ATOM 2149 N N . CYS B 1 92 ? -5.699 -1.868 4.07 1 98.38 92 CYS B N 1
ATOM 2150 C CA . CYS B 1 92 ? -5.43 -1.185 2.811 1 98.38 92 CYS B CA 1
ATOM 2151 C C . CYS B 1 92 ? -6.699 -0.552 2.254 1 98.38 92 CYS B C 1
ATOM 2153 O O . CYS B 1 92 ? -7.746 -1.196 2.201 1 98.38 92 CYS B O 1
ATOM 2155 N N . THR B 1 93 ? -6.602 0.73 1.891 1 97.56 93 THR B N 1
ATOM 2156 C CA . THR B 1 93 ? -7.754 1.566 1.567 1 97.56 93 THR B CA 1
ATOM 2157 C C . THR B 1 93 ? -7.461 2.443 0.354 1 97.56 93 THR B C 1
ATOM 2159 O O . THR B 1 93 ? -6.371 3.01 0.239 1 97.56 93 THR B O 1
ATOM 2162 N N . ILE B 1 94 ? -8.422 2.51 -0.602 1 97.31 94 ILE B N 1
ATOM 2163 C CA . ILE B 1 94 ? -8.383 3.51 -1.662 1 97.31 94 ILE B CA 1
ATOM 2164 C C . ILE B 1 94 ? -9.117 4.77 -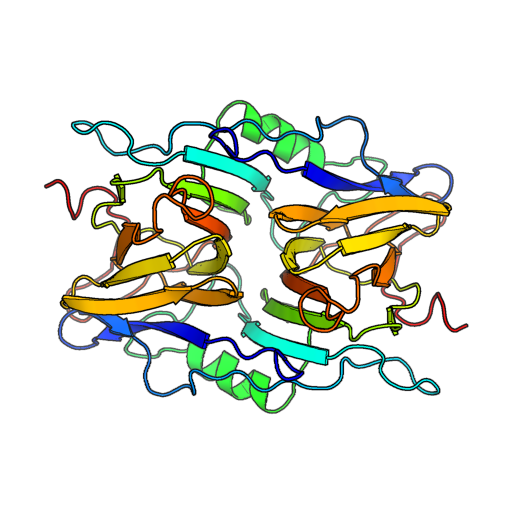1.209 1 97.31 94 ILE B C 1
ATOM 2166 O O . ILE B 1 94 ? -10.242 4.691 -0.709 1 97.31 94 ILE B O 1
ATOM 2170 N N . VAL B 1 95 ? -8.516 5.895 -1.349 1 97.12 95 VAL B N 1
ATOM 2171 C CA . VAL B 1 95 ? -9.148 7.176 -1.064 1 97.12 95 VAL B CA 1
ATOM 2172 C C . VAL B 1 95 ? -9.266 7.992 -2.352 1 97.12 95 VAL B C 1
ATOM 2174 O O . VAL B 1 95 ? -8.297 8.125 -3.098 1 97.12 95 VAL B O 1
ATOM 2177 N N . GLU B 1 96 ? -10.453 8.5 -2.6 1 97.06 96 GLU B N 1
ATOM 2178 C CA . GLU B 1 96 ? -10.68 9.383 -3.736 1 97.06 96 GLU B CA 1
ATOM 2179 C C . GLU B 1 96 ? -11.125 10.773 -3.273 1 97.06 96 GLU B C 1
ATOM 2181 O O . GLU B 1 96 ? -11.969 10.891 -2.385 1 97.06 96 GLU B O 1
ATOM 2186 N N . MET B 1 97 ? -10.523 11.734 -3.828 1 96.88 97 MET B N 1
ATOM 2187 C CA . MET B 1 97 ? -10.891 13.133 -3.605 1 96.88 97 MET B CA 1
ATOM 2188 C C . MET B 1 97 ? -11.375 13.773 -4.898 1 96.88 97 MET B C 1
ATOM 2190 O O . MET B 1 97 ? -10.602 13.945 -5.844 1 96.88 97 MET B O 1
ATOM 2194 N N . PRO B 1 98 ? -12.656 14.234 -4.949 1 95.38 98 PRO B N 1
ATOM 2195 C CA . PRO B 1 98 ? -13.164 14.875 -6.164 1 95.38 98 PRO B CA 1
ATOM 2196 C C . PRO B 1 98 ? -12.531 16.234 -6.426 1 95.38 98 PRO B C 1
ATOM 2198 O O . PRO B 1 98 ? -11.938 16.828 -5.52 1 95.38 98 PRO B O 1
ATOM 2201 N N . TYR B 1 99 ? -12.766 16.625 -7.602 1 93.62 99 TYR B N 1
ATOM 2202 C CA . TYR B 1 99 ? -12.25 17.922 -8.031 1 93.62 99 TYR B CA 1
ATOM 2203 C C . TYR B 1 99 ? -12.672 19.031 -7.07 1 93.62 99 TYR B C 1
ATOM 2205 O O . TYR B 1 99 ? -13.836 19.094 -6.66 1 93.62 99 TYR B O 1
ATOM 2213 N N . GLY B 1 100 ? -11.703 19.828 -6.672 1 91 100 GLY B N 1
ATOM 2214 C CA . GLY B 1 100 ? -12 21 -5.867 1 91 100 GLY B CA 1
ATOM 2215 C C . GLY B 1 100 ? -12.047 20.719 -4.379 1 91 100 GLY B C 1
ATOM 2216 O O . GLY B 1 100 ? -12.242 21.625 -3.568 1 91 100 GLY B O 1
ATOM 2217 N N . ASN B 1 101 ? -11.922 19.484 -4.004 1 93.38 101 ASN B N 1
ATOM 2218 C CA . ASN B 1 101 ? -11.992 19.125 -2.594 1 93.38 101 ASN B CA 1
ATOM 2219 C C . ASN B 1 101 ? -10.602 18.984 -1.979 1 93.38 101 ASN B C 1
ATOM 2221 O O . ASN B 1 101 ? -9.625 18.766 -2.695 1 93.38 101 ASN B O 1
ATOM 2225 N N . ASP B 1 102 ? -10.555 19.156 -0.686 1 94.44 102 ASP B N 1
ATOM 2226 C CA . ASP B 1 102 ? -9.367 18.953 0.138 1 94.44 102 ASP B CA 1
ATOM 2227 C C . ASP B 1 102 ? -9.695 18.141 1.387 1 94.44 102 ASP B C 1
ATOM 2229 O O . ASP B 1 102 ? -10.859 18 1.754 1 94.44 102 ASP B O 1
ATOM 2233 N N . ILE B 1 103 ? -8.742 17.547 1.896 1 94.75 103 ILE B N 1
ATOM 2234 C CA . ILE B 1 103 ? -8.844 16.969 3.227 1 94.75 103 ILE B CA 1
ATOM 2235 C C . ILE B 1 103 ? -8.133 17.859 4.242 1 94.75 103 ILE B C 1
ATOM 2237 O O . ILE B 1 103 ? -6.93 18.109 4.125 1 94.75 103 ILE B O 1
ATOM 2241 N N . ALA B 1 104 ? -8.891 18.266 5.215 1 94.44 104 ALA B N 1
ATOM 2242 C CA . ALA B 1 104 ? -8.391 19.219 6.207 1 94.44 104 ALA B CA 1
ATOM 2243 C C . ALA B 1 104 ? -7.309 18.594 7.074 1 94.44 104 ALA B C 1
ATOM 2245 O O . ALA B 1 104 ? -7.184 17.359 7.133 1 94.44 104 ALA B O 1
ATOM 2246 N N . MET B 1 105 ? -6.566 19.5 7.734 1 96.25 105 MET B N 1
ATOM 2247 C CA . MET B 1 105 ? -5.496 19.094 8.641 1 96.25 105 MET B CA 1
ATOM 2248 C C . MET B 1 105 ? -6.023 18.141 9.711 1 96.25 105 MET B C 1
ATOM 2250 O O . MET B 1 105 ? -7.043 18.422 10.344 1 96.25 105 MET B O 1
ATOM 2254 N N . ASN B 1 106 ? -5.355 16.953 9.844 1 95.5 106 ASN B N 1
ATOM 2255 C CA . ASN B 1 106 ? -5.672 15.961 10.859 1 95.5 106 ASN B CA 1
ATOM 2256 C C . ASN B 1 106 ? -4.445 15.133 11.227 1 95.5 106 ASN B C 1
ATOM 2258 O O . ASN B 1 106 ? -3.432 15.172 10.531 1 95.5 106 ASN B O 1
ATOM 2262 N N . ARG B 1 107 ? -4.5 14.492 12.336 1 96.44 107 ARG B N 1
ATOM 2263 C CA . ARG B 1 107 ? -3.447 13.586 12.781 1 96.44 107 ARG B CA 1
ATOM 2264 C C . ARG B 1 107 ? -4.004 12.195 13.07 1 96.44 107 ARG B C 1
ATOM 2266 O O . ARG B 1 107 ? -4.914 12.039 13.883 1 96.44 107 ARG B O 1
ATOM 2273 N N . THR B 1 108 ? -3.523 11.25 12.312 1 94.06 108 THR B N 1
ATOM 2274 C CA . THR B 1 108 ? -3.871 9.859 12.578 1 94.06 108 THR B CA 1
ATOM 2275 C C . THR B 1 108 ? -2.824 9.203 13.477 1 94.06 108 THR B C 1
ATOM 2277 O O . THR B 1 108 ? -1.665 9.625 13.5 1 94.06 108 THR B O 1
ATOM 2280 N N . PHE B 1 109 ? -3.221 8.242 14.266 1 95.94 109 PHE B N 1
ATOM 2281 C CA . PHE B 1 109 ? -2.314 7.469 15.109 1 95.94 109 PHE B CA 1
ATOM 2282 C C . PHE B 1 109 ? -1.888 6.184 14.406 1 95.94 109 PHE B C 1
ATOM 2284 O O . PHE B 1 109 ? -2.182 5.082 14.883 1 95.94 109 PHE B O 1
ATOM 2291 N N . SER B 1 110 ? -1.258 6.273 13.312 1 97.75 110 SER B N 1
ATOM 2292 C CA . SER B 1 110 ? -0.821 5.172 12.461 1 97.75 110 SER B CA 1
ATOM 2293 C C . SER B 1 110 ? 0.399 5.566 11.633 1 97.75 110 SER B C 1
ATOM 2295 O O . SER B 1 110 ? 0.67 6.754 11.445 1 97.75 110 SER B O 1
ATOM 2297 N N . LEU B 1 111 ? 1.188 4.645 11.32 1 98.5 111 LEU B N 1
ATOM 2298 C CA . LEU B 1 111 ? 2.117 4.805 10.211 1 98.5 111 LEU B CA 1
ATOM 2299 C C . LEU B 1 111 ? 1.47 4.371 8.898 1 98.5 111 LEU B C 1
ATOM 2301 O O . LEU B 1 111 ? 0.992 3.238 8.781 1 98.5 111 LEU B O 1
ATOM 2305 N N . ASP B 1 112 ? 1.416 5.23 7.887 1 98.75 112 ASP B N 1
ATOM 2306 C CA . ASP B 1 112 ? 0.748 4.965 6.617 1 98.75 112 ASP B CA 1
ATOM 2307 C C . ASP B 1 112 ? 1.755 4.895 5.473 1 98.75 112 ASP B C 1
ATOM 2309 O O . ASP B 1 112 ? 2.525 5.832 5.258 1 98.75 112 ASP B O 1
ATOM 2313 N N . TYR B 1 113 ? 1.758 3.734 4.781 1 98.88 113 TYR B N 1
ATOM 2314 C CA . TYR B 1 113 ? 2.312 3.703 3.432 1 98.88 113 TYR B CA 1
ATOM 2315 C C . TYR B 1 113 ? 1.293 4.199 2.412 1 98.88 113 TYR B C 1
ATOM 2317 O O . TYR B 1 113 ? 0.11 3.857 2.49 1 98.88 113 TYR B O 1
ATOM 2325 N N . GLY B 1 114 ? 1.766 4.93 1.446 1 98.75 114 GLY B N 1
ATOM 2326 C CA . GLY B 1 114 ? 0.821 5.324 0.415 1 98.75 114 GLY B CA 1
ATOM 2327 C C . GLY B 1 114 ? 1.477 5.582 -0.929 1 98.75 114 GLY B C 1
ATOM 2328 O O . GLY B 1 114 ? 2.682 5.828 -1 1 98.75 114 GLY B O 1
ATOM 2329 N N . VAL B 1 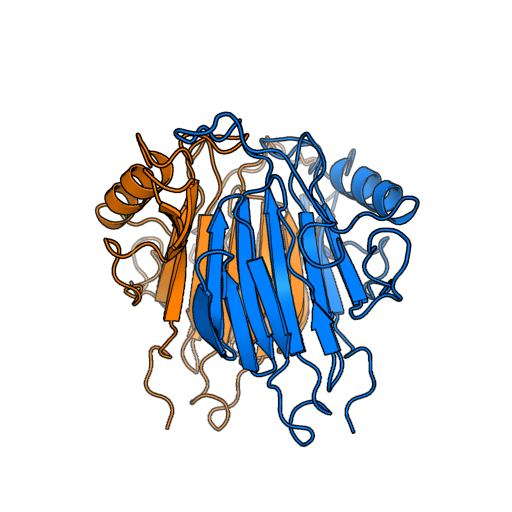115 ? 0.695 5.5 -1.975 1 98.88 115 VAL B N 1
ATOM 2330 C CA . VAL B 1 115 ? 1.129 5.816 -3.33 1 98.88 115 VAL B CA 1
ATOM 2331 C C . VAL B 1 115 ? 0.003 6.523 -4.082 1 98.88 115 VAL B C 1
ATOM 2333 O O . VAL B 1 115 ? -1.168 6.164 -3.939 1 98.88 115 VAL B O 1
ATOM 2336 N N . VAL B 1 116 ? 0.374 7.547 -4.824 1 98.5 116 VAL B N 1
ATOM 2337 C CA . VAL B 1 116 ? -0.593 8.203 -5.695 1 98.5 116 VAL B CA 1
ATOM 2338 C C . VAL B 1 116 ? -0.853 7.344 -6.93 1 98.5 116 VAL B C 1
ATOM 2340 O O . VAL B 1 116 ? 0.062 7.074 -7.711 1 98.5 116 VAL B O 1
ATOM 2343 N N . ILE B 1 117 ? -2.082 6.914 -7.082 1 97.56 117 ILE B N 1
ATOM 2344 C CA . ILE B 1 117 ? -2.459 6.094 -8.227 1 97.56 117 ILE B CA 1
ATOM 2345 C C . ILE B 1 117 ? -2.74 6.992 -9.43 1 97.56 117 ILE B C 1
ATOM 2347 O O . ILE B 1 117 ? -2.326 6.684 -10.555 1 97.56 117 ILE B O 1
ATOM 2351 N N . ASP B 1 118 ? -3.492 8.055 -9.18 1 95.88 118 ASP B N 1
ATOM 2352 C CA . ASP B 1 118 ? -3.887 8.992 -10.227 1 95.88 118 ASP B CA 1
ATOM 2353 C C . ASP B 1 118 ? -3.998 10.414 -9.68 1 95.88 118 ASP B C 1
ATOM 2355 O O . ASP B 1 118 ? -4.477 10.617 -8.562 1 95.88 118 ASP B O 1
ATOM 2359 N N . GLY B 1 119 ? -3.551 11.344 -10.586 1 96.75 119 GLY B N 1
ATOM 2360 C CA . GLY B 1 119 ? -3.717 12.75 -10.242 1 96.75 119 GLY B CA 1
ATOM 2361 C C . GLY B 1 119 ? -2.484 13.352 -9.594 1 96.75 119 GLY B C 1
ATOM 2362 O O . GLY B 1 119 ? -1.385 12.812 -9.711 1 96.75 119 GLY B O 1
ATOM 2363 N N . THR B 1 120 ? -2.715 14.602 -9.125 1 97.81 120 THR B N 1
ATOM 2364 C CA . THR B 1 120 ? -1.703 15.414 -8.461 1 97.81 120 THR B CA 1
ATOM 2365 C C . THR B 1 120 ? -2.24 15.977 -7.152 1 97.81 120 THR B C 1
ATOM 2367 O O . THR B 1 120 ? -3.396 16.406 -7.078 1 97.81 120 THR B O 1
ATOM 2370 N N . THR B 1 121 ? -1.379 15.953 -6.121 1 98.31 121 THR B N 1
ATOM 2371 C CA . THR B 1 121 ? -1.811 16.438 -4.816 1 98.31 121 THR B CA 1
ATOM 2372 C C . THR B 1 121 ? -0.69 17.219 -4.133 1 98.31 121 THR B C 1
ATOM 2374 O O . THR B 1 121 ? 0.483 17.062 -4.48 1 98.31 121 THR B O 1
ATOM 2377 N N . GLU B 1 122 ? -1.104 18.047 -3.268 1 98.44 122 GLU B N 1
ATOM 2378 C CA . GLU B 1 122 ? -0.172 18.672 -2.326 1 98.44 122 GLU B CA 1
ATOM 2379 C C . GLU B 1 122 ? -0.367 18.109 -0.917 1 98.44 122 GLU B C 1
ATOM 2381 O O . GLU B 1 122 ? -1.475 18.141 -0.378 1 98.44 122 GLU B O 1
ATOM 2386 N N . LEU B 1 123 ? 0.682 17.516 -0.384 1 98.62 123 LEU B N 1
ATOM 2387 C CA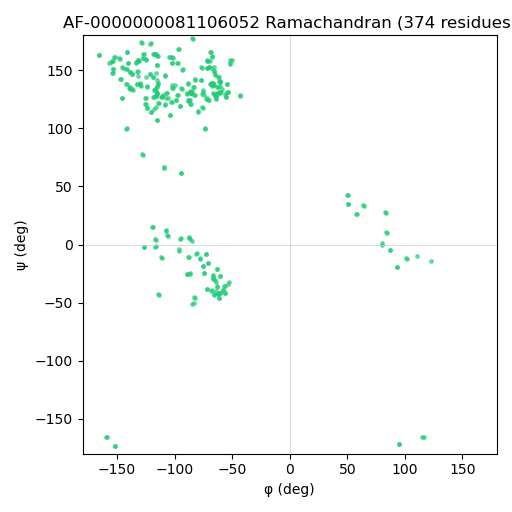 . LEU B 1 123 ? 0.741 17.141 1.025 1 98.62 123 LEU B CA 1
ATOM 2388 C C . LEU B 1 123 ? 1.221 18.312 1.878 1 98.62 123 LEU B C 1
ATOM 2390 O O . LEU B 1 123 ? 2.322 18.828 1.673 1 98.62 123 LEU B O 1
ATOM 2394 N N . VAL B 1 124 ? 0.388 18.719 2.82 1 98.38 124 VAL B N 1
ATOM 2395 C CA . VAL B 1 124 ? 0.678 19.875 3.656 1 98.38 124 VAL B CA 1
ATOM 2396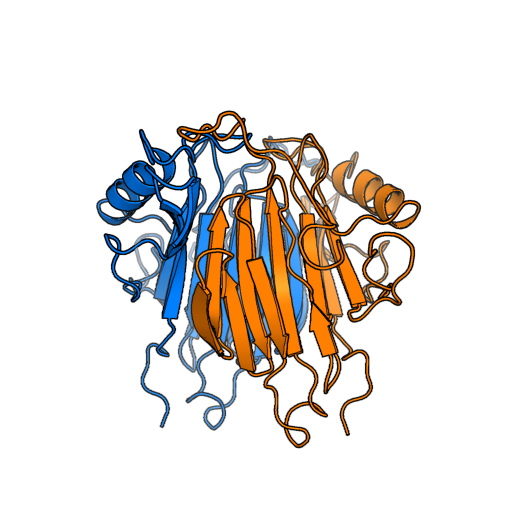 C C . VAL B 1 124 ? 0.836 19.438 5.109 1 98.38 124 VAL B C 1
ATOM 2398 O O . VAL B 1 124 ? -0.023 18.734 5.652 1 98.38 124 VAL B O 1
ATOM 2401 N N . LEU B 1 125 ? 1.932 19.859 5.723 1 98.56 125 LEU B N 1
ATOM 2402 C CA . LEU B 1 125 ? 2.195 19.531 7.121 1 98.56 125 LEU B CA 1
ATOM 2403 C C . LEU B 1 125 ? 1.888 20.734 8.023 1 98.56 125 LEU B C 1
ATOM 2405 O O . LEU B 1 125 ? 1.782 21.859 7.543 1 98.56 125 LEU B O 1
ATOM 2409 N N . ASP B 1 126 ? 1.714 20.484 9.289 1 98.06 126 ASP B N 1
ATOM 2410 C CA . ASP B 1 126 ? 1.315 21.562 10.195 1 98.06 126 ASP B CA 1
ATOM 2411 C C . ASP B 1 126 ? 2.473 22.531 10.445 1 98.06 126 ASP B C 1
ATOM 2413 O O . ASP B 1 126 ? 2.277 23.609 11.016 1 98.06 126 ASP B O 1
ATOM 2417 N N . SER B 1 127 ? 3.645 22.266 10.023 1 98.12 127 SER B N 1
ATOM 2418 C CA . SER B 1 127 ? 4.766 23.188 10.031 1 98.12 127 SER B CA 1
ATOM 2419 C C . SER B 1 127 ? 4.625 24.234 8.922 1 98.12 127 SER B C 1
ATOM 2421 O O . SER B 1 127 ? 5.328 25.25 8.922 1 98.12 127 SER B O 1
ATOM 2423 N N . GLY B 1 128 ? 3.789 23.891 8 1 97.88 128 GLY B N 1
ATOM 2424 C CA . GLY B 1 128 ? 3.682 24.719 6.812 1 97.88 128 GLY B CA 1
ATOM 2425 C C . GLY B 1 128 ? 4.43 24.156 5.621 1 97.88 128 GLY B C 1
ATOM 2426 O O . GLY B 1 128 ? 4.242 24.609 4.492 1 97.88 128 GLY B O 1
ATOM 2427 N N . GLU B 1 129 ? 5.254 23.172 5.828 1 98.31 129 GLU B N 1
ATOM 2428 C CA . GLU B 1 129 ? 5.938 22.531 4.715 1 98.31 129 GLU B CA 1
ATOM 2429 C C . GLU B 1 129 ? 4.945 21.812 3.797 1 98.31 129 GLU B C 1
ATOM 2431 O O . GLU B 1 129 ? 3.92 21.312 4.258 1 98.31 129 GLU B O 1
ATOM 2436 N N . LYS B 1 130 ? 5.254 21.812 2.551 1 98.31 130 LYS B N 1
ATOM 2437 C CA . LYS B 1 130 ? 4.398 21.141 1.58 1 98.31 130 LYS B CA 1
ATOM 2438 C C . LYS B 1 130 ? 5.223 20.438 0.503 1 98.31 130 LYS B C 1
ATOM 2440 O O . LYS B 1 130 ? 6.355 20.844 0.224 1 98.31 130 LYS B O 1
ATOM 2445 N N . LYS B 1 131 ? 4.746 19.391 -0.059 1 98.25 131 LYS B N 1
ATOM 2446 C CA . LYS B 1 131 ? 5.301 18.703 -1.214 1 98.25 131 LYS B CA 1
ATOM 2447 C C . LYS B 1 131 ? 4.203 18.312 -2.203 1 98.25 131 LYS B C 1
ATOM 2449 O O . LYS B 1 131 ? 3.125 17.875 -1.8 1 98.25 131 LYS B O 1
ATOM 2454 N N . THR B 1 132 ? 4.512 18.609 -3.455 1 98.19 132 THR B N 1
ATOM 2455 C CA . THR B 1 132 ? 3.625 18.141 -4.512 1 98.19 132 THR B CA 1
ATOM 2456 C C . THR B 1 132 ? 3.951 16.688 -4.871 1 98.19 132 THR B C 1
ATOM 2458 O O . THR B 1 132 ? 5.117 16.344 -5.094 1 98.19 132 THR B O 1
ATOM 2461 N N . LEU B 1 133 ? 2.941 15.836 -4.883 1 98 133 LEU B N 1
ATOM 2462 C CA . LEU B 1 133 ? 3.07 14.43 -5.258 1 98 133 LEU B CA 1
ATOM 2463 C C . LEU B 1 133 ? 2.217 14.117 -6.48 1 98 133 LEU B C 1
ATOM 2465 O O . LEU B 1 133 ? 1.124 14.664 -6.641 1 98 133 LEU B O 1
ATOM 2469 N N . ARG B 1 134 ? 2.732 13.266 -7.285 1 96.69 134 ARG B N 1
ATOM 2470 C CA . ARG B 1 134 ? 2.072 12.852 -8.516 1 96.69 134 ARG B CA 1
ATOM 2471 C C . ARG B 1 134 ? 2.006 11.328 -8.625 1 96.69 134 ARG B C 1
ATOM 2473 O O . ARG B 1 134 ? 2.561 10.617 -7.781 1 96.69 134 ARG B O 1
ATOM 2480 N N . LYS B 1 135 ? 1.275 10.953 -9.711 1 95.69 135 LYS B N 1
ATOM 2481 C CA . LYS B 1 135 ? 1.132 9.523 -9.953 1 95.69 135 LYS B CA 1
ATOM 2482 C C . LYS B 1 135 ? 2.461 8.797 -9.758 1 95.69 135 LYS B C 1
ATOM 2484 O O . LYS B 1 135 ? 3.475 9.18 -10.344 1 95.69 135 LYS B O 1
ATOM 2489 N N . GLY B 1 136 ? 2.436 7.75 -8.938 1 96.31 136 GLY B N 1
ATOM 2490 C CA . GLY B 1 136 ? 3.613 6.922 -8.734 1 96.31 136 GLY B CA 1
ATOM 2491 C C . GLY B 1 136 ? 4.449 7.352 -7.547 1 96.31 136 GLY B C 1
ATOM 2492 O O . GLY B 1 136 ? 5.293 6.594 -7.066 1 96.31 136 GLY B O 1
ATOM 2493 N N . ASP B 1 137 ? 4.309 8.57 -7.078 1 97.75 137 ASP B N 1
ATOM 2494 C CA . ASP B 1 137 ? 5.047 9.008 -5.898 1 97.75 137 ASP B CA 1
ATOM 2495 C C . ASP B 1 137 ? 4.559 8.289 -4.641 1 97.75 137 ASP B C 1
ATOM 2497 O O . ASP B 1 137 ? 3.357 8.07 -4.477 1 97.75 137 ASP B O 1
ATOM 2501 N N . VAL B 1 138 ? 5.516 7.887 -3.785 1 98.5 138 VAL B N 1
ATOM 2502 C CA . VAL B 1 138 ? 5.25 7.156 -2.551 1 98.5 138 VAL B CA 1
ATOM 2503 C C . VAL B 1 138 ? 5.484 8.062 -1.348 1 98.5 138 VAL B C 1
ATOM 2505 O O . VAL B 1 138 ? 6.359 8.93 -1.378 1 98.5 138 VAL B O 1
ATOM 2508 N N . PHE B 1 139 ? 4.68 7.875 -0.311 1 98.81 139 PHE B N 1
ATOM 2509 C CA . PHE B 1 139 ? 4.883 8.633 0.917 1 98.81 139 PHE B CA 1
ATOM 2510 C C . PHE B 1 139 ? 4.73 7.738 2.141 1 98.81 139 PHE B C 1
ATOM 2512 O O . PHE B 1 139 ? 3.967 6.77 2.117 1 98.81 139 PHE B O 1
ATOM 2519 N N . ILE B 1 140 ? 5.488 8.047 3.131 1 98.88 140 ILE B N 1
ATOM 2520 C CA . ILE B 1 140 ? 5.441 7.43 4.449 1 98.88 140 ILE B CA 1
ATOM 2521 C C . ILE B 1 140 ? 5.012 8.461 5.492 1 98.88 140 ILE B C 1
ATOM 2523 O O . ILE B 1 140 ? 5.777 9.367 5.828 1 98.88 140 ILE B O 1
ATOM 2527 N N . GLN B 1 141 ? 3.789 8.336 5.969 1 98.69 141 GLN B N 1
ATOM 2528 C CA . GLN B 1 141 ? 3.271 9.219 7.008 1 98.69 141 GLN B CA 1
ATOM 2529 C C . GLN B 1 141 ? 3.436 8.594 8.391 1 98.69 141 GLN B C 1
ATOM 2531 O O . GLN B 1 141 ? 2.838 7.559 8.68 1 98.69 141 GLN B O 1
ATOM 2536 N N . ARG B 1 142 ? 4.168 9.211 9.266 1 98.31 142 ARG B N 1
ATOM 2537 C CA . ARG B 1 142 ? 4.586 8.641 10.547 1 98.31 142 ARG B CA 1
ATOM 2538 C C . ARG B 1 142 ? 3.859 9.312 11.703 1 98.31 142 ARG B C 1
ATOM 2540 O O . ARG B 1 142 ? 4.484 9.969 12.539 1 98.31 142 ARG B O 1
ATOM 2547 N N . GLY B 1 143 ? 2.562 9.102 11.766 1 97.94 143 GLY B N 1
ATOM 2548 C CA . GLY B 1 143 ? 1.765 9.609 12.867 1 97.94 143 GLY B CA 1
ATOM 2549 C C . GLY B 1 143 ? 1.733 11.125 12.938 1 97.94 143 GLY B C 1
ATOM 2550 O O . GLY B 1 143 ? 1.6 11.695 14.023 1 97.94 143 GLY B O 1
ATOM 2551 N N . ILE B 1 144 ? 1.769 11.773 11.805 1 97.88 144 ILE B N 1
ATOM 2552 C CA . ILE B 1 144 ? 1.963 13.219 11.766 1 97.88 144 ILE B CA 1
ATOM 2553 C C . ILE B 1 144 ? 0.64 13.906 11.445 1 97.88 144 ILE B C 1
ATOM 2555 O O . ILE B 1 144 ? -0.3 13.266 10.969 1 97.88 144 ILE B O 1
ATOM 2559 N N . ALA B 1 145 ? 0.605 15.234 11.766 1 97.94 145 ALA B N 1
ATOM 2560 C CA . ALA B 1 145 ? -0.459 16.109 11.273 1 97.94 145 ALA B CA 1
ATOM 2561 C C . ALA B 1 145 ? -0.243 16.453 9.805 1 97.94 145 ALA B C 1
ATOM 2563 O O . ALA B 1 145 ? 0.855 16.859 9.414 1 97.94 145 ALA B O 1
ATOM 2564 N N . HIS B 1 146 ? -1.269 16.328 9.055 1 98.31 146 HIS B N 1
ATOM 2565 C CA . HIS B 1 146 ? -1.145 16.547 7.613 1 98.31 146 HIS B CA 1
ATOM 2566 C C . HIS B 1 146 ? -2.488 16.906 6.996 1 98.31 146 HIS B C 1
ATOM 2568 O O . HIS B 1 146 ? -3.541 16.641 7.586 1 98.31 146 HIS B O 1
ATOM 2574 N N . ALA B 1 147 ? -2.477 17.547 5.914 1 97.44 147 ALA B N 1
ATOM 2575 C CA . ALA B 1 147 ? -3.607 17.828 5.035 1 97.44 147 ALA B CA 1
ATOM 2576 C C . ALA B 1 147 ? -3.273 17.5 3.584 1 97.44 147 ALA B C 1
ATOM 2578 O O . ALA B 1 147 ? -2.102 17.375 3.223 1 97.44 147 ALA B O 1
ATOM 2579 N N . TRP B 1 148 ? -4.336 17.312 2.834 1 97.75 148 TRP B N 1
ATOM 2580 C CA . TRP B 1 148 ? -4.188 17.031 1.409 1 97.75 148 TRP B CA 1
ATOM 2581 C C . TRP B 1 148 ? -4.973 18.047 0.573 1 97.75 148 TRP B C 1
ATOM 2583 O O . TRP B 1 148 ? -6.141 18.312 0.854 1 97.75 148 TRP B O 1
ATOM 2593 N N . SER B 1 149 ? -4.355 18.516 -0.45 1 97.19 149 SER B N 1
ATOM 2594 C CA . SER B 1 149 ? -5.039 19.312 -1.461 1 97.19 149 SER B CA 1
ATOM 2595 C C . SER B 1 149 ? -5.039 18.609 -2.814 1 97.19 149 SER B C 1
ATOM 2597 O O . SER B 1 149 ? -3.988 18.203 -3.305 1 97.19 149 SER B O 1
ATOM 2599 N N . ASN B 1 150 ? -6.242 18.484 -3.395 1 98.06 150 ASN B N 1
ATOM 2600 C CA . ASN B 1 150 ? -6.34 17.938 -4.738 1 98.06 150 ASN B CA 1
ATOM 2601 C C . ASN B 1 150 ? -6.008 18.969 -5.805 1 98.06 150 ASN B C 1
ATOM 2603 O O . ASN B 1 150 ? -6.746 19.938 -5.984 1 98.06 150 ASN B O 1
ATOM 2607 N N . LEU B 1 151 ? -4.918 18.719 -6.504 1 97.81 151 LEU B N 1
ATOM 2608 C CA . LEU B 1 151 ? -4.473 19.609 -7.562 1 97.81 151 LEU B CA 1
ATOM 2609 C C . LEU B 1 151 ? -4.754 19.016 -8.938 1 97.81 151 LEU B C 1
ATOM 2611 O O . LEU B 1 151 ? -4.262 19.516 -9.953 1 97.81 151 LEU B O 1
ATOM 2615 N N . THR B 1 152 ? -5.449 17.922 -8.961 1 97.12 152 THR B N 1
ATOM 2616 C CA . THR B 1 152 ? -5.695 17.234 -10.219 1 97.12 152 THR B CA 1
ATOM 2617 C C . THR B 1 152 ? -6.508 18.109 -11.164 1 97.12 152 THR B C 1
ATOM 2619 O O . THR B 1 152 ? -7.551 18.641 -10.789 1 97.12 152 THR B O 1
ATOM 2622 N N . LYS B 1 153 ? -6.027 18.234 -12.359 1 95.56 153 LYS B N 1
ATOM 2623 C CA . LYS B 1 153 ? -6.73 19.016 -13.375 1 95.56 153 LYS B CA 1
ATOM 2624 C C . LYS B 1 153 ? -8.016 18.312 -13.812 1 95.56 153 LYS B C 1
ATOM 2626 O O . LYS B 1 153 ? -8.078 17.094 -13.867 1 95.56 153 LYS B O 1
ATOM 2631 N N . ARG B 1 154 ? -8.961 19.078 -14.25 1 92.69 154 ARG B N 1
ATOM 2632 C CA . ARG B 1 154 ? -10.281 18.562 -14.586 1 92.69 154 ARG B CA 1
ATOM 2633 C C . ARG B 1 154 ? -10.195 17.578 -15.758 1 92.69 154 ARG B C 1
ATOM 2635 O O . ARG B 1 154 ? -10.961 16.625 -15.828 1 92.69 154 ARG B O 1
ATOM 2642 N N . ASP B 1 155 ? -9.305 17.812 -16.609 1 91.44 155 ASP B N 1
ATOM 2643 C CA . ASP B 1 155 ? -9.211 16.969 -17.812 1 91.44 155 ASP B CA 1
ATOM 2644 C C . ASP B 1 155 ? -8.492 15.664 -17.516 1 91.44 155 ASP B C 1
ATOM 2646 O O . ASP B 1 155 ? -8.438 14.773 -18.359 1 91.44 155 ASP B O 1
ATOM 2650 N N . ASP B 1 156 ? -7.977 15.594 -16.359 1 89.38 156 ASP B N 1
ATOM 2651 C CA . ASP B 1 156 ? -7.367 14.352 -15.883 1 89.38 156 ASP B CA 1
ATOM 2652 C C . ASP B 1 156 ? -8.281 13.648 -14.883 1 89.38 156 ASP B C 1
ATOM 2654 O O . ASP B 1 156 ? -8.43 14.102 -13.742 1 89.38 156 ASP B O 1
ATOM 2658 N N . ASN B 1 157 ? -8.836 12.484 -15.258 1 88.44 157 ASN B N 1
ATOM 2659 C CA . ASN B 1 157 ? -9.719 11.695 -14.406 1 88.44 157 ASN B CA 1
ATOM 2660 C C . ASN B 1 157 ? -10.836 12.555 -13.82 1 88.44 157 ASN B C 1
ATOM 2662 O O . ASN B 1 157 ? -11.172 12.43 -12.633 1 88.44 157 ASN B O 1
ATOM 2666 N N . ASN B 1 158 ? -11.297 13.508 -14.586 1 92.62 158 ASN B N 1
ATOM 2667 C CA . ASN B 1 158 ? -12.352 14.43 -14.164 1 92.62 158 ASN B CA 1
ATOM 2668 C C . ASN B 1 158 ? -11.969 15.172 -12.891 1 92.62 158 ASN B C 1
ATOM 2670 O O . ASN B 1 158 ? -12.828 15.5 -12.078 1 92.62 158 ASN B O 1
ATOM 2674 N N . GLY B 1 159 ? -10.695 15.305 -12.711 1 95.88 159 GLY B N 1
ATOM 2675 C CA . GLY B 1 159 ? -10.188 16.047 -11.57 1 95.88 159 GLY B CA 1
ATOM 2676 C C . GLY B 1 159 ? -10.109 15.219 -10.297 1 95.88 159 GLY B C 1
ATOM 2677 O O . GLY B 1 159 ? -9.844 15.75 -9.219 1 95.88 159 GLY B O 1
ATOM 2678 N N . THR B 1 160 ? -10.297 13.898 -10.422 1 96.62 160 THR B N 1
ATOM 2679 C CA . THR B 1 160 ? -10.328 13.047 -9.234 1 96.62 160 THR B CA 1
ATOM 2680 C C . THR B 1 160 ? -8.922 12.586 -8.859 1 96.62 160 THR B C 1
ATOM 2682 O O . THR B 1 160 ? -8.188 12.07 -9.703 1 96.62 160 THR B O 1
ATOM 2685 N N . LEU B 1 161 ? -8.539 12.867 -7.637 1 97.62 161 LEU B N 1
ATOM 2686 C CA . LEU B 1 161 ? -7.324 12.312 -7.043 1 97.62 161 LEU B CA 1
ATOM 2687 C C . LEU B 1 161 ? -7.598 10.945 -6.414 1 97.62 161 LEU B C 1
ATOM 2689 O O . LEU B 1 161 ? -8.586 10.781 -5.699 1 97.62 161 LEU B O 1
ATOM 2693 N N . ARG B 1 162 ? -6.777 10.008 -6.754 1 97.56 162 ARG B N 1
ATOM 2694 C CA . ARG B 1 162 ? -6.906 8.664 -6.199 1 97.56 162 ARG B CA 1
ATOM 2695 C C . ARG B 1 162 ? -5.598 8.211 -5.555 1 97.56 162 ARG B C 1
ATOM 2697 O O . ARG B 1 162 ? -4.547 8.219 -6.199 1 97.56 162 ARG B O 1
ATOM 2704 N N . ILE B 1 163 ? -5.688 7.789 -4.27 1 98.5 163 ILE B N 1
ATOM 2705 C CA . ILE B 1 163 ? -4.52 7.387 -3.496 1 98.5 163 ILE B CA 1
ATOM 2706 C C . ILE B 1 163 ? -4.777 6.027 -2.848 1 98.5 163 ILE B C 1
ATOM 2708 O O . ILE B 1 163 ? -5.891 5.742 -2.406 1 98.5 163 ILE B O 1
ATOM 2712 N N . PHE B 1 164 ? -3.787 5.172 -2.895 1 98.69 164 PHE B N 1
ATOM 2713 C CA . PHE B 1 164 ? -3.799 3.91 -2.166 1 98.69 164 PHE B CA 1
ATOM 2714 C C . PHE B 1 164 ? -3.029 4.031 -0.857 1 98.69 164 PHE B C 1
ATOM 2716 O O . PHE B 1 164 ? -1.879 4.477 -0.847 1 98.69 164 PHE B O 1
ATOM 2723 N N . PHE B 1 165 ? -3.648 3.627 0.294 1 98.75 165 PHE B N 1
ATOM 2724 C CA . PHE B 1 165 ? -3.068 3.705 1.63 1 98.75 165 PHE B CA 1
ATOM 2725 C C . PHE B 1 165 ? -3.004 2.324 2.271 1 98.75 165 PHE B C 1
ATOM 2727 O O . PHE B 1 165 ? -3.914 1.511 2.102 1 98.75 165 PHE B O 1
ATOM 2734 N N . VAL B 1 166 ? -1.98 2.117 3.072 1 98.88 166 VAL B N 1
ATOM 2735 C CA . VAL B 1 166 ? -1.934 1.028 4.043 1 98.88 166 VAL B CA 1
ATOM 2736 C C . VAL B 1 166 ? -1.657 1.589 5.434 1 98.88 166 VAL B C 1
ATOM 2738 O O . VAL B 1 166 ? -0.618 2.211 5.664 1 98.88 166 VAL B O 1
ATOM 2741 N N . PHE B 1 167 ? -2.59 1.32 6.363 1 98.62 167 PHE B N 1
ATOM 2742 C CA . PHE B 1 167 ? -2.506 1.838 7.723 1 98.62 167 PHE B CA 1
ATOM 2743 C C . PHE B 1 167 ? -2.014 0.761 8.68 1 98.62 167 PHE B C 1
ATOM 2745 O O . PHE B 1 167 ? -2.461 -0.387 8.617 1 98.62 167 PHE B O 1
ATOM 2752 N N . GLN B 1 168 ? -1.099 1.123 9.531 1 98.38 168 GLN B N 1
ATOM 2753 C CA . GLN B 1 168 ? -0.605 0.225 10.57 1 98.38 168 GLN B CA 1
ATOM 2754 C C . GLN B 1 168 ? -0.569 0.923 11.93 1 98.38 168 GLN B C 1
ATOM 2756 O O . GLN B 1 168 ? -0.282 2.119 12.008 1 98.38 168 GLN B O 1
ATOM 2761 N N . PRO B 1 169 ? -0.78 0.137 13.016 1 98.38 169 PRO B N 1
ATOM 2762 C CA . PRO B 1 169 ? -0.745 0.751 14.344 1 98.38 169 PRO B CA 1
ATOM 2763 C C . PRO B 1 169 ? 0.666 1.152 14.773 1 98.38 169 PRO B C 1
ATOM 2765 O O . PRO B 1 169 ? 1.646 0.555 14.32 1 98.38 169 PRO B O 1
ATOM 2768 N N . ILE B 1 170 ? 0.709 2.123 15.57 1 98 170 ILE B N 1
ATOM 2769 C CA . ILE B 1 170 ? 1.988 2.617 16.062 1 98 170 ILE B CA 1
ATOM 2770 C C . ILE B 1 170 ? 1.958 2.68 17.594 1 98 170 ILE B C 1
ATOM 2772 O O . ILE B 1 170 ? 0.888 2.621 18.203 1 98 170 ILE B O 1
ATOM 2776 N N . ASP B 1 171 ? 3.15 2.715 18.125 1 96.12 171 ASP B N 1
ATOM 2777 C CA . ASP B 1 171 ? 3.27 3.059 19.531 1 96.12 171 ASP B CA 1
ATOM 2778 C C . ASP B 1 171 ? 3.289 4.574 19.734 1 96.12 171 ASP B C 1
ATOM 2780 O O . ASP B 1 171 ? 3.271 5.332 18.766 1 96.12 171 ASP B O 1
ATOM 2784 N N . LYS B 1 172 ? 3.33 4.926 20.984 1 95.5 172 LYS B N 1
ATOM 2785 C CA . LYS B 1 172 ? 3.238 6.336 21.359 1 95.5 172 LYS B CA 1
ATOM 2786 C C . LYS B 1 172 ? 4.391 7.137 20.766 1 95.5 172 LYS B C 1
ATOM 2788 O O . LYS B 1 172 ? 5.516 6.645 20.672 1 95.5 172 LYS B O 1
ATOM 2793 N N . ILE B 1 173 ? 4.043 8.328 20.312 1 96.94 173 ILE B N 1
ATOM 2794 C CA . ILE B 1 173 ? 5.039 9.281 19.844 1 96.94 173 ILE B CA 1
ATOM 2795 C C . ILE B 1 173 ? 5.215 10.398 20.875 1 96.94 173 ILE B C 1
ATOM 2797 O O . ILE B 1 173 ? 4.238 11.031 21.281 1 96.94 173 ILE B O 1
ATOM 2801 N N . ASN B 1 174 ? 6.453 10.578 21.266 1 96.5 174 ASN B N 1
ATOM 2802 C CA . ASN B 1 174 ? 6.781 11.625 22.234 1 96.5 174 ASN B CA 1
ATOM 2803 C C . ASN B 1 174 ? 7.57 12.758 21.578 1 96.5 174 ASN B C 1
ATOM 2805 O O . ASN B 1 174 ? 8.555 12.516 20.875 1 96.5 174 ASN B O 1
ATOM 2809 N N . VAL B 1 175 ? 7.027 13.953 21.828 1 95.44 175 VAL B N 1
ATOM 2810 C CA . VAL B 1 175 ? 7.738 15.172 21.453 1 95.44 175 VAL B CA 1
ATOM 2811 C C . VAL B 1 175 ? 7.977 16.031 22.688 1 95.44 175 VAL B C 1
ATOM 2813 O O . VAL B 1 175 ? 7.559 15.664 23.797 1 95.44 175 VAL B O 1
ATOM 2816 N N . LYS B 1 176 ? 8.758 17.141 22.594 1 91.88 176 LYS B N 1
ATOM 2817 C CA . LYS B 1 176 ? 9.055 18 23.75 1 91.88 176 LYS B CA 1
ATOM 2818 C C . LYS B 1 176 ? 7.777 18.438 24.453 1 91.88 176 LYS B C 1
ATOM 2820 O O . LYS B 1 176 ? 7.746 18.516 25.688 1 91.88 176 LYS B O 1
ATOM 2825 N N . GLY B 1 177 ? 6.688 18.625 23.797 1 88.62 177 GLY B N 1
ATOM 2826 C CA . GLY B 1 177 ? 5.43 19.078 24.375 1 88.62 177 GLY B CA 1
ATOM 2827 C C . GLY B 1 177 ? 4.59 17.922 24.906 1 88.62 177 GLY B C 1
ATOM 2828 O O . GLY B 1 177 ? 3.502 18.156 25.453 1 88.62 177 GLY B O 1
ATOM 2829 N N . GLY B 1 178 ? 5.145 16.688 24.859 1 93.31 178 GLY B N 1
ATOM 2830 C CA . GLY B 1 178 ? 4.414 15.531 25.375 1 93.31 178 GLY B CA 1
ATOM 2831 C C . GLY B 1 178 ? 4.059 14.523 24.297 1 93.31 178 GLY B C 1
ATOM 2832 O O . GLY B 1 178 ? 4.652 14.523 23.219 1 93.31 178 GLY B O 1
ATOM 2833 N N . GLU B 1 179 ? 3.137 13.648 24.719 1 94.62 179 GLU B N 1
ATOM 2834 C CA . GLU B 1 179 ? 2.688 12.594 23.828 1 94.62 179 GLU B CA 1
ATOM 2835 C C . GLU B 1 179 ? 1.71 13.125 22.781 1 94.62 179 GLU B C 1
ATOM 2837 O O . GLU B 1 179 ? 0.847 13.945 23.094 1 94.62 179 GLU B O 1
ATOM 2842 N N . LEU B 1 180 ? 1.838 12.617 21.578 1 94.19 180 LEU B N 1
ATOM 2843 C CA . LEU B 1 180 ? 0.905 12.984 20.516 1 94.19 180 LEU B CA 1
ATOM 2844 C C . LEU B 1 180 ? -0.243 11.984 20.422 1 94.19 180 LEU B C 1
ATOM 2846 O O . LEU B 1 180 ? -0.019 10.773 20.438 1 94.19 180 LEU B O 1
ATOM 2850 N N . ASP B 1 181 ? -1.452 12.531 20.328 1 92.94 181 ASP B N 1
ATOM 2851 C CA . ASP B 1 181 ? -2.639 11.695 20.156 1 92.94 181 ASP B CA 1
ATOM 2852 C C . ASP B 1 181 ? -3.285 11.938 18.781 1 92.94 181 ASP B C 1
ATOM 2854 O O . ASP B 1 181 ? -3.012 12.945 18.141 1 92.94 181 ASP B O 1
ATOM 2858 N N . GLN B 1 182 ? -4.117 10.953 18.453 1 93.88 182 GLN B N 1
ATOM 2859 C CA . GLN B 1 182 ? -4.922 11.156 17.25 1 93.88 182 GLN B CA 1
ATOM 2860 C C . GLN B 1 182 ? -5.828 12.375 17.391 1 93.88 182 GLN B C 1
ATOM 2862 O O . GLN B 1 182 ? -6.441 12.578 18.438 1 93.88 182 GLN B O 1
ATOM 2867 N N . ASP B 1 183 ? -5.824 13.242 16.391 1 94.06 183 ASP B N 1
ATOM 2868 C CA . ASP B 1 183 ? -6.703 14.398 16.312 1 94.06 183 ASP B CA 1
ATOM 2869 C C . ASP B 1 183 ? -7.191 14.633 14.883 1 94.06 183 ASP B C 1
ATOM 2871 O O . ASP B 1 183 ? -6.5 15.266 14.078 1 94.06 183 ASP B O 1
ATOM 2875 N N . LEU B 1 184 ? -8.398 14.211 14.594 1 90.56 184 LEU B N 1
ATOM 2876 C CA . LEU B 1 184 ? -8.953 14.281 13.25 1 90.56 184 LEU B CA 1
ATOM 2877 C C . LEU B 1 184 ? -9.625 15.625 13.008 1 90.56 184 LEU B C 1
ATOM 2879 O O . LEU B 1 184 ? -10.18 15.867 11.93 1 90.56 184 LEU B O 1
ATOM 2883 N N . THR B 1 185 ? -9.477 16.562 14.023 1 90.06 185 THR B N 1
ATOM 2884 C CA . THR B 1 185 ? -10.211 17.812 13.93 1 90.06 185 THR B CA 1
ATOM 2885 C C . THR B 1 185 ? -9.25 19 13.906 1 90.06 185 THR B C 1
ATOM 2887 O O . THR B 1 185 ? -9.656 20.156 14.086 1 90.06 185 THR B O 1
ATOM 2890 N N . LEU B 1 186 ? -8.023 18.781 13.672 1 91.06 186 LEU B N 1
ATOM 2891 C CA . LEU B 1 186 ? -6.992 19.797 13.797 1 91.06 186 LEU B CA 1
ATOM 2892 C C . LEU B 1 186 ? -7.301 21 12.898 1 91.06 186 LEU B C 1
ATOM 2894 O O . LEU B 1 186 ? -7.059 22.141 13.281 1 91.06 186 LEU B O 1
ATOM 2898 N N . GLY B 1 187 ? -7.793 20.641 11.727 1 86.69 187 GLY B N 1
ATOM 2899 C CA . GLY B 1 187 ? -7.977 21.688 10.742 1 86.69 187 GLY B CA 1
ATOM 2900 C C . GLY B 1 187 ? -9.391 22.234 10.711 1 86.69 187 GLY B C 1
ATOM 2901 O O . GLY B 1 187 ? -9.719 23.094 9.875 1 86.69 187 GLY B O 1
ATOM 2902 N N . ILE B 1 188 ? -10.219 21.734 11.414 1 81 188 ILE B N 1
ATOM 2903 C CA . ILE B 1 188 ? -11.594 22.234 11.359 1 81 188 ILE B CA 1
ATOM 2904 C C . ILE B 1 188 ? -11.992 22.812 12.711 1 81 188 ILE B C 1
ATOM 2906 O O . ILE B 1 188 ? -13.148 23.172 12.922 1 81 188 ILE B O 1
ATOM 2910 N N . LYS B 1 189 ? -11.016 22.828 13.586 1 67.88 189 LYS B N 1
ATOM 2911 C CA . LYS B 1 189 ? -11.25 23.578 14.82 1 67.88 189 LYS B CA 1
ATOM 2912 C C . LYS B 1 189 ? -11.195 25.078 14.578 1 67.88 189 LYS B C 1
ATOM 2914 O O . LYS B 1 189 ? -10.523 25.547 13.656 1 67.88 189 LYS B O 1
#